Protein AF-A0A7J6HD77-F1 (afdb_monomer_lite)

Sequence (296 aa):
MASRNRTLLFRKYRDALKSVRAPTSLSASTSSGGGGPVIELANTSLLNPNRSYAPLSTEDPGNSSRGALTVGLPPAWVDVSEDISVNVQRARVKMVELTKAHAKALMPSFGDGKEDQRLIEALTQEITGLIRKSEKRLQRLSAAGPSEDSNVRKNVQRSLATDLQNLSVELRKKQSAYLKRLRLQKEGDGVDIEMNLNGSRSRVEDDDLDDMVVGSVNELAQIMKDLSVLVIDQGTIVDRIDYNIQNVATTVEEGLKQLQKAERTQKQGGMVMCASVLVIMCFVMLALLIIKEIIL

Secondary structure (DSSP, 8-state):
------HHHHHHHHHHHHHT---------------PPP-------SS-TT-----------S--------TTSPPHHHHHHHHHHHHHHHHHHHHHHHHHHHHHHTS--SS-SHHHHHHHHHHHHHHHHHHHHHHHHHHHHHH---GGGHHHHHHHHHHHHHHHHHHHHHHHHHHHHHHHHHHHHHHHHSSS----TTHHHHHHHHHHHHHHHHHHHHHHHHHHHHHHHHHHTS-STTHHHHHHHHHHHHHHHHHHHHHHHHHHHHHTSTHHHHHHHHHHHHHHHHHHHHHHHHH-

pLDDT: mean 72.55, std 19.73, range [31.91, 97.38]

Foldseek 3Di:
DDDDDCVVVVVVVVVVVVVVPDPPPDDDDDDDDDDPDDPPPPDPPDDDPPDPPPDPDPDDPDDDPDDPPPPPDDPPLVVLLVLLVVLLVVLVVLLVVLLVLLVVLLDDDPDPSVVSLVSNLVSLVSSLVSLVVSLVSLVVLQVDDDDPCNLVSLVSSLVSLVSSLVSLVSSLVSLVVSLVSVVVSVVVVPPPDPDDPCVVPVVVVNVVSVVSSVVSNVSSVVSNVSSCVSNVVDDDPPVSVVVVVVVVVVVVVVVVVVVVVVVVVVVVDDVVVVVVVVVVVVVVVVVVVVCVVVVD

Radius of gyration: 36.81 Å; chains: 1; bounding box: 93×52×115 Å

Organism: Cannabis sativa (NCBI:txid3483)

Structure (mmCIF, N/CA/C/O backbone):
data_AF-A0A7J6HD77-F1
#
_entry.id   AF-A0A7J6HD77-F1
#
loop_
_atom_site.group_PDB
_atom_site.id
_atom_site.type_symbol
_atom_site.label_atom_id
_atom_site.label_alt_id
_atom_site.label_comp_id
_atom_site.label_asym_id
_atom_site.label_entity_id
_atom_site.label_seq_id
_atom_site.pdbx_PDB_ins_code
_atom_site.Cartn_x
_atom_site.Cartn_y
_atom_site.Cartn_z
_atom_site.occupancy
_atom_site.B_iso_or_equiv
_atom_site.auth_seq_id
_atom_site.auth_comp_id
_atom_site.auth_asym_id
_atom_site.auth_atom_id
_atom_site.pdbx_PDB_model_num
ATOM 1 N N . MET A 1 1 ? -14.139 17.842 -21.404 1.00 47.41 1 MET A N 1
ATOM 2 C CA . MET A 1 1 ? -13.573 17.329 -22.674 1.00 47.41 1 MET A CA 1
ATOM 3 C C . MET A 1 1 ? -14.392 16.130 -23.121 1.00 47.41 1 MET A C 1
ATOM 5 O O . MET A 1 1 ? -14.546 15.205 -22.337 1.00 47.41 1 MET A O 1
ATOM 9 N N . ALA A 1 2 ? -14.945 16.152 -24.334 1.00 61.38 2 ALA A N 1
ATOM 10 C CA . ALA A 1 2 ? -15.622 14.992 -24.912 1.00 61.38 2 ALA A CA 1
ATOM 11 C C . ALA A 1 2 ? -14.574 14.053 -25.531 1.00 61.38 2 ALA A C 1
ATOM 13 O O . ALA A 1 2 ? -13.773 14.491 -26.355 1.00 61.38 2 ALA A O 1
ATOM 14 N N . SER A 1 3 ? -14.551 12.782 -25.130 1.00 80.75 3 SER A N 1
ATOM 15 C CA . SER A 1 3 ? -13.682 11.767 -25.733 1.00 80.75 3 SER A CA 1
ATOM 16 C C . SER A 1 3 ? -14.448 10.981 -26.803 1.00 80.75 3 SER A C 1
ATOM 18 O O . SER A 1 3 ? -15.648 10.740 -26.680 1.00 80.75 3 SER A O 1
ATOM 20 N N . ARG A 1 4 ? -13.765 10.587 -27.887 1.00 86.06 4 ARG A N 1
ATOM 21 C CA . ARG A 1 4 ? -14.344 9.766 -28.963 1.00 86.06 4 ARG A CA 1
ATOM 22 C C . ARG A 1 4 ? -13.559 8.469 -29.115 1.00 86.06 4 ARG A C 1
ATOM 24 O O . ARG A 1 4 ? -12.371 8.488 -29.426 1.00 86.06 4 ARG A O 1
ATOM 31 N N . ASN A 1 5 ? -14.236 7.338 -28.943 1.00 85.94 5 ASN A N 1
ATOM 32 C CA . ASN A 1 5 ? -13.641 6.014 -29.104 1.00 85.94 5 ASN A CA 1
ATOM 33 C C . ASN A 1 5 ? -13.446 5.684 -30.601 1.00 85.94 5 ASN A C 1
ATOM 35 O O . ASN A 1 5 ? -14.408 5.677 -31.371 1.00 85.94 5 ASN A O 1
ATOM 39 N N . ARG A 1 6 ? -12.200 5.422 -31.025 1.00 90.75 6 ARG A N 1
ATOM 40 C CA . ARG A 1 6 ? -11.835 5.074 -32.419 1.00 90.75 6 ARG A CA 1
ATOM 41 C C . ARG A 1 6 ? -11.469 3.600 -32.608 1.00 90.75 6 ARG A C 1
ATOM 43 O O . ARG A 1 6 ? -11.023 3.219 -33.690 1.00 90.75 6 ARG A O 1
ATOM 50 N N . THR A 1 7 ? -11.678 2.758 -31.598 1.00 92.25 7 THR A N 1
ATOM 51 C CA . THR A 1 7 ? -11.252 1.352 -31.612 1.00 92.25 7 THR A CA 1
ATOM 52 C C . THR A 1 7 ? -11.893 0.564 -32.752 1.00 92.25 7 THR A C 1
ATOM 54 O O . THR A 1 7 ? -11.221 -0.240 -33.391 1.00 92.25 7 THR A O 1
ATOM 57 N N . LEU A 1 8 ? -13.166 0.824 -33.065 1.00 85.56 8 LEU A N 1
ATOM 58 C CA . LEU A 1 8 ? -13.862 0.160 -34.175 1.00 85.56 8 LEU A CA 1
ATOM 59 C C . LEU A 1 8 ? -13.252 0.510 -35.535 1.00 85.56 8 LEU A C 1
ATOM 61 O O . LEU A 1 8 ? -13.054 -0.367 -36.372 1.00 85.56 8 LEU A O 1
ATOM 65 N N . LEU A 1 9 ? -12.903 1.782 -35.731 1.00 88.44 9 LEU A N 1
ATOM 66 C CA . LEU A 1 9 ? -12.268 2.247 -36.959 1.00 88.44 9 LEU A CA 1
ATOM 67 C C . LEU A 1 9 ? -10.870 1.629 -37.111 1.00 88.44 9 LEU A C 1
ATOM 69 O O . LEU A 1 9 ? -10.527 1.136 -38.180 1.00 88.44 9 LEU A O 1
ATOM 73 N N . PHE A 1 10 ? -10.095 1.587 -36.024 1.00 89.19 10 PHE A N 1
ATOM 74 C CA . PHE A 1 10 ? -8.789 0.931 -35.995 1.00 89.19 10 PHE A CA 1
ATOM 75 C C . PHE A 1 10 ? -8.882 -0.567 -36.318 1.00 89.19 10 PHE A C 1
ATOM 77 O O . PHE A 1 10 ? -8.139 -1.050 -37.169 1.00 89.19 10 PHE A O 1
ATOM 84 N N . ARG A 1 11 ? -9.819 -1.299 -35.694 1.00 89.88 11 ARG A N 1
ATOM 85 C CA . ARG A 1 11 ? -10.038 -2.727 -35.983 1.00 89.88 11 ARG A CA 1
ATOM 86 C C . ARG A 1 11 ? -10.412 -2.946 -37.444 1.00 89.88 11 ARG A C 1
ATOM 88 O O . ARG A 1 11 ? -9.818 -3.809 -38.073 1.00 89.88 11 ARG A O 1
ATOM 95 N N . LYS A 1 12 ? -11.300 -2.116 -38.003 1.00 88.69 12 LYS A N 1
ATOM 96 C CA . LYS A 1 12 ? -11.678 -2.181 -39.422 1.00 88.69 12 LYS A CA 1
ATOM 97 C C . LYS A 1 12 ? -10.460 -2.063 -40.342 1.00 88.69 12 LYS A C 1
ATOM 99 O O . LYS A 1 12 ? -10.310 -2.887 -41.234 1.00 88.69 12 LYS A O 1
ATOM 104 N N . TYR A 1 13 ? -9.577 -1.089 -40.113 1.00 85.88 13 TYR A N 1
ATOM 105 C CA . TYR A 1 13 ? -8.359 -0.937 -40.920 1.00 85.88 13 TYR A CA 1
ATOM 106 C C . TYR A 1 13 ? -7.360 -2.079 -40.706 1.00 85.88 13 TYR A C 1
ATOM 108 O O . TYR A 1 13 ? -6.818 -2.607 -41.673 1.00 85.88 13 TYR A O 1
ATOM 116 N N . ARG A 1 14 ? -7.148 -2.503 -39.456 1.00 87.75 14 ARG A N 1
ATOM 117 C CA . ARG A 1 14 ? -6.280 -3.640 -39.123 1.00 87.75 14 ARG A CA 1
ATOM 118 C C . ARG A 1 14 ? -6.752 -4.927 -39.800 1.00 87.75 14 ARG A C 1
ATOM 120 O O . ARG A 1 14 ? -5.940 -5.656 -40.355 1.00 87.75 14 ARG A O 1
ATOM 127 N N . ASP A 1 15 ? -8.047 -5.216 -39.737 1.00 83.44 15 ASP A N 1
ATOM 128 C CA . ASP A 1 15 ? -8.623 -6.456 -40.257 1.00 83.44 15 ASP A CA 1
ATOM 129 C C . ASP A 1 15 ? -8.738 -6.414 -41.791 1.00 83.44 15 ASP A C 1
ATOM 131 O O . ASP A 1 15 ? -8.478 -7.423 -42.441 1.00 83.44 15 ASP A O 1
ATOM 135 N N . ALA A 1 16 ? -8.973 -5.236 -42.383 1.00 80.31 16 ALA A N 1
ATOM 136 C CA . ALA A 1 16 ? -8.876 -5.034 -43.831 1.00 80.31 16 ALA A CA 1
ATOM 137 C C . ALA A 1 16 ? -7.455 -5.295 -44.368 1.00 80.31 16 ALA A C 1
ATOM 139 O O . ALA A 1 16 ? -7.291 -5.909 -45.420 1.00 80.31 16 ALA A O 1
ATOM 140 N N . LEU A 1 17 ? -6.413 -4.890 -43.632 1.00 64.25 17 LEU A N 1
ATOM 141 C CA . LEU A 1 17 ? -5.021 -5.198 -43.986 1.00 64.25 17 LEU A CA 1
ATOM 142 C C . LEU A 1 17 ? -4.691 -6.692 -43.839 1.00 64.25 17 LEU A C 1
ATOM 144 O O . LEU A 1 17 ? -3.835 -7.200 -44.559 1.00 64.25 17 LEU A O 1
ATOM 148 N N . LYS A 1 18 ? -5.387 -7.412 -42.949 1.00 63.84 18 LYS A N 1
ATOM 149 C CA . LYS A 1 18 ? -5.258 -8.872 -42.824 1.00 63.84 18 LYS A CA 1
ATOM 150 C C . LYS A 1 18 ? -5.920 -9.612 -43.986 1.00 63.84 18 LYS A C 1
ATOM 152 O O . LYS A 1 18 ? -5.338 -10.574 -44.470 1.00 63.84 18 LYS A O 1
ATOM 157 N N . SER A 1 19 ? -7.078 -9.158 -44.476 1.00 56.78 19 SER A N 1
ATOM 158 C CA . SER A 1 19 ? -7.768 -9.788 -45.617 1.00 56.78 19 SER A CA 1
ATOM 159 C C . SER A 1 19 ? -7.070 -9.585 -46.966 1.00 56.78 19 SER A C 1
ATOM 161 O O . SER A 1 19 ? -7.295 -10.362 -47.884 1.00 56.78 19 SER A O 1
ATOM 163 N N . VAL A 1 20 ? -6.211 -8.566 -47.098 1.00 52.69 20 VAL A N 1
ATOM 164 C CA . VAL A 1 20 ? -5.374 -8.360 -48.301 1.00 52.69 20 VAL A CA 1
ATOM 165 C C . VAL A 1 20 ? -4.217 -9.369 -48.363 1.00 52.69 20 VAL A C 1
ATOM 167 O O . VAL A 1 20 ? -3.667 -9.621 -49.432 1.00 52.69 20 VAL A O 1
ATOM 170 N N . ARG A 1 21 ? -3.874 -10.010 -47.239 1.00 46.00 21 ARG A N 1
ATOM 171 C CA . ARG A 1 21 ? -2.872 -11.074 -47.180 1.00 46.00 21 ARG A CA 1
ATOM 172 C C . ARG A 1 21 ? -3.538 -12.438 -47.381 1.00 46.00 21 ARG A C 1
ATOM 174 O O . ARG A 1 21 ? -3.651 -13.223 -46.446 1.00 46.00 21 ARG A O 1
ATOM 181 N N . ALA A 1 22 ? -3.998 -12.718 -48.600 1.00 40.41 22 ALA A N 1
ATOM 182 C CA . ALA A 1 22 ? -4.244 -14.102 -49.004 1.00 40.41 22 ALA A CA 1
ATOM 183 C C . ALA A 1 22 ? -2.913 -14.880 -48.922 1.00 40.41 22 ALA A C 1
ATOM 185 O O . ALA A 1 22 ? -1.868 -14.305 -49.244 1.00 40.41 22 ALA A O 1
ATOM 186 N N . PRO A 1 23 ? -2.905 -16.150 -48.478 1.00 39.59 23 PRO A N 1
ATOM 187 C CA . PRO A 1 23 ? -1.696 -16.956 -48.505 1.00 39.59 23 PRO A CA 1
ATOM 188 C C . PRO A 1 23 ? -1.299 -17.134 -49.969 1.00 39.59 23 PRO A C 1
ATOM 190 O O . PRO A 1 23 ? -2.053 -17.703 -50.757 1.00 39.59 23 PRO A O 1
ATOM 193 N N . THR A 1 24 ? -0.133 -16.622 -50.351 1.00 37.62 24 THR A N 1
ATOM 194 C CA . THR A 1 24 ? 0.492 -16.985 -51.617 1.00 37.62 24 THR A CA 1
ATOM 195 C C . THR A 1 24 ? 0.695 -18.494 -51.566 1.00 37.62 24 THR A C 1
ATOM 197 O O . THR A 1 24 ? 1.547 -18.988 -50.831 1.00 37.62 24 THR A O 1
ATOM 200 N N . SER A 1 25 ? -0.137 -19.239 -52.290 1.00 40.53 25 SER A N 1
ATOM 201 C CA . SER A 1 25 ? 0.077 -20.651 -52.573 1.00 40.53 25 SER A CA 1
ATOM 202 C C . SER A 1 25 ? 1.359 -20.763 -53.395 1.00 40.53 25 SER A C 1
ATOM 204 O O . SER A 1 25 ? 1.331 -20.665 -54.621 1.00 40.53 25 SER A O 1
ATOM 206 N N . LEU A 1 26 ? 2.494 -20.880 -52.712 1.00 38.53 26 LEU A N 1
ATOM 207 C CA . LEU A 1 26 ? 3.761 -21.237 -53.323 1.00 38.53 26 LEU A CA 1
ATOM 208 C C . LEU A 1 26 ? 3.819 -22.760 -53.391 1.00 38.53 26 LEU A C 1
ATOM 210 O O . LEU A 1 26 ? 3.713 -23.458 -52.384 1.00 38.53 26 LEU A O 1
ATOM 214 N N . SER A 1 27 ? 3.908 -23.240 -54.625 1.00 33.97 27 SER A N 1
ATOM 215 C CA . SER A 1 27 ? 4.046 -24.629 -55.027 1.00 33.97 27 SER A CA 1
ATOM 216 C C . SER A 1 27 ? 5.045 -25.383 -54.151 1.00 33.97 27 SER A C 1
ATOM 218 O O . SER A 1 27 ? 6.187 -24.959 -53.981 1.00 33.97 27 SER A O 1
ATOM 220 N N . ALA A 1 28 ? 4.611 -26.528 -53.629 1.00 33.44 28 ALA A N 1
ATOM 221 C CA . ALA A 1 28 ? 5.457 -27.461 -52.908 1.00 33.44 28 ALA A CA 1
ATOM 222 C C . ALA A 1 28 ? 6.542 -28.024 -53.841 1.00 33.44 28 ALA A C 1
ATOM 224 O O . ALA A 1 28 ? 6.270 -28.888 -54.672 1.00 33.44 28 ALA A O 1
ATOM 225 N N . SER A 1 29 ? 7.782 -27.560 -53.687 1.00 31.91 29 SER A N 1
ATOM 226 C CA . SER A 1 29 ? 8.956 -28.337 -54.072 1.00 31.91 29 SER A CA 1
ATOM 227 C C . SER A 1 29 ? 9.304 -29.258 -52.908 1.00 31.91 29 SER A C 1
ATOM 229 O O . SER A 1 29 ? 9.763 -28.822 -51.853 1.00 31.91 29 SER A O 1
ATOM 231 N N . THR A 1 30 ? 9.036 -30.543 -53.096 1.00 35.97 30 THR A N 1
ATOM 232 C CA . THR A 1 30 ? 9.432 -31.625 -52.201 1.00 35.97 30 THR A CA 1
ATOM 233 C C . THR A 1 30 ? 10.955 -31.702 -52.091 1.00 35.97 30 THR A C 1
ATOM 235 O O . THR A 1 30 ? 11.618 -32.180 -53.008 1.00 35.97 30 THR A O 1
ATOM 238 N N . SER A 1 31 ? 11.500 -31.307 -50.943 1.00 33.22 31 SER A N 1
ATOM 239 C CA . SER A 1 31 ? 12.774 -31.826 -50.448 1.00 33.22 31 SER A CA 1
ATOM 240 C C . SER A 1 31 ? 12.579 -32.297 -49.012 1.00 33.22 31 SER A C 1
ATOM 242 O O . SER A 1 31 ? 12.227 -31.528 -48.121 1.00 33.22 31 SER A O 1
ATOM 244 N N . SER A 1 32 ? 12.754 -33.599 -48.834 1.00 43.16 32 SER A N 1
ATOM 245 C CA . SER A 1 32 ? 12.648 -34.353 -47.593 1.00 43.16 32 SER A CA 1
ATOM 246 C C . SER A 1 32 ? 13.544 -33.795 -46.484 1.00 43.16 32 SER A C 1
ATOM 248 O O . SER A 1 32 ? 14.767 -33.854 -46.585 1.00 43.16 32 SER A O 1
ATOM 250 N N . GLY A 1 33 ? 12.928 -33.337 -45.399 1.00 35.56 33 GLY A N 1
ATOM 251 C CA . GLY A 1 33 ? 13.595 -33.017 -44.140 1.00 35.56 33 GLY A CA 1
ATOM 252 C C . GLY A 1 33 ? 12.550 -32.599 -43.114 1.00 35.56 33 GLY A C 1
ATOM 253 O O . GLY A 1 33 ? 11.886 -31.586 -43.295 1.00 35.56 33 GLY A O 1
ATOM 254 N N . GLY A 1 34 ? 12.337 -33.424 -42.088 1.00 42.72 34 GLY A N 1
ATOM 255 C CA . GLY A 1 34 ? 11.306 -33.210 -41.074 1.00 42.72 34 GLY A CA 1
ATOM 256 C C . GLY A 1 34 ? 11.542 -31.929 -40.276 1.00 42.72 34 GLY A C 1
ATOM 257 O O . GLY A 1 34 ? 12.404 -31.891 -39.407 1.00 42.72 34 GLY A O 1
ATOM 258 N N . GLY A 1 35 ? 10.747 -30.899 -40.554 1.00 35.09 35 GLY A N 1
ATOM 259 C CA . GLY A 1 35 ? 10.670 -29.669 -39.775 1.00 35.09 35 GLY A CA 1
ATOM 260 C C . GLY A 1 35 ? 9.220 -29.201 -39.744 1.00 35.09 35 GLY A C 1
ATOM 261 O O . GLY A 1 35 ? 8.586 -29.085 -40.791 1.00 35.09 35 GLY A O 1
ATOM 262 N N . GLY A 1 36 ? 8.671 -29.009 -38.543 1.00 41.53 36 GLY A N 1
ATOM 263 C CA . GLY A 1 36 ? 7.316 -28.486 -38.345 1.00 41.53 36 GLY A CA 1
ATOM 264 C C . GLY A 1 36 ? 7.137 -27.079 -38.940 1.00 41.53 36 GLY A C 1
ATOM 265 O O . GLY A 1 36 ? 8.117 -26.436 -39.315 1.00 41.53 36 GLY A O 1
ATOM 266 N N . PRO A 1 37 ? 5.894 -26.580 -39.046 1.00 38.84 37 PRO A N 1
ATOM 267 C CA . PRO A 1 37 ? 5.606 -25.342 -39.759 1.00 38.84 37 PRO A CA 1
ATOM 268 C C . PRO A 1 37 ? 6.287 -24.143 -39.083 1.00 38.84 37 PRO A C 1
ATOM 270 O O . PRO A 1 37 ? 5.979 -23.788 -37.946 1.00 38.84 37 PRO A O 1
ATOM 273 N N . VAL A 1 38 ? 7.210 -23.517 -39.812 1.00 40.41 38 VAL A N 1
ATOM 274 C CA . VAL A 1 38 ? 7.846 -22.241 -39.472 1.00 40.41 38 VAL A CA 1
ATOM 275 C C . VAL A 1 38 ? 6.779 -21.146 -39.519 1.00 40.41 38 VAL A C 1
ATOM 277 O O . VAL A 1 38 ? 6.141 -20.934 -40.550 1.00 40.41 38 VAL A O 1
ATOM 280 N N . ILE A 1 39 ? 6.565 -20.436 -38.409 1.00 39.25 39 ILE A N 1
ATOM 281 C CA . ILE A 1 39 ? 5.743 -19.219 -38.398 1.00 39.25 39 ILE A CA 1
ATOM 282 C C . ILE A 1 39 ? 6.591 -18.098 -39.013 1.00 39.25 39 ILE A C 1
ATOM 284 O O . ILE A 1 39 ? 7.263 -17.349 -38.308 1.00 39.25 39 ILE A O 1
ATOM 288 N N . GLU A 1 40 ? 6.586 -17.993 -40.342 1.00 38.34 40 GLU A N 1
ATOM 289 C CA . GLU A 1 40 ? 7.128 -16.829 -41.044 1.00 38.34 40 GLU A CA 1
ATOM 290 C C . GLU A 1 40 ? 6.238 -15.608 -40.770 1.00 38.34 40 GLU A C 1
ATOM 292 O O . GLU A 1 40 ? 5.155 -15.440 -41.342 1.00 38.34 40 GLU A O 1
ATOM 297 N N . LEU A 1 41 ? 6.704 -14.707 -39.903 1.00 37.16 41 LEU A N 1
ATOM 298 C CA . LEU A 1 41 ? 6.157 -13.358 -39.811 1.00 37.16 41 LEU A CA 1
ATOM 299 C C . LEU A 1 41 ? 6.645 -12.563 -41.026 1.00 37.16 41 LEU A C 1
ATOM 301 O O . LEU A 1 41 ? 7.647 -11.857 -40.981 1.00 37.16 41 LEU A O 1
ATOM 305 N N . ALA A 1 42 ? 5.948 -12.727 -42.144 1.00 35.75 42 ALA A N 1
ATOM 306 C CA . ALA A 1 42 ? 6.328 -12.122 -43.405 1.00 35.75 42 ALA A CA 1
ATOM 307 C C . ALA A 1 42 ? 6.267 -10.576 -43.346 1.00 35.75 42 ALA A C 1
ATOM 309 O O . ALA A 1 42 ? 5.197 -9.967 -43.390 1.00 35.75 42 ALA A O 1
ATOM 310 N N . ASN A 1 43 ? 7.460 -9.987 -43.239 1.00 39.19 43 ASN A N 1
ATOM 311 C CA . ASN A 1 43 ? 7.920 -8.630 -43.547 1.00 39.19 43 ASN A CA 1
ATOM 312 C C . ASN A 1 43 ? 6.850 -7.574 -43.891 1.00 39.19 43 ASN A C 1
ATOM 314 O O . ASN A 1 43 ? 6.254 -7.564 -44.970 1.00 39.19 43 ASN A O 1
ATOM 318 N N . THR A 1 44 ? 6.705 -6.588 -43.002 1.00 38.56 44 THR A N 1
ATOM 319 C CA . THR A 1 44 ? 6.059 -5.299 -43.278 1.00 38.56 44 THR A CA 1
ATOM 320 C C . THR A 1 44 ? 7.051 -4.351 -43.961 1.00 38.56 44 THR A C 1
ATOM 322 O O . THR A 1 44 ? 7.681 -3.519 -43.309 1.00 38.56 44 THR A O 1
ATOM 325 N N . SER A 1 45 ? 7.196 -4.463 -45.279 1.00 35.41 45 SER A N 1
ATOM 326 C CA . SER A 1 45 ? 7.955 -3.497 -46.082 1.00 35.41 45 SER A CA 1
ATOM 327 C C . SER A 1 45 ? 7.029 -2.384 -46.567 1.00 35.41 45 SER A C 1
ATOM 329 O O . SER A 1 45 ? 6.359 -2.548 -47.581 1.00 35.41 45 SER A O 1
ATOM 331 N N . LEU A 1 46 ? 6.981 -1.249 -45.860 1.00 44.59 46 LEU A N 1
ATOM 332 C CA . LEU A 1 46 ? 6.397 -0.016 -46.416 1.00 44.59 46 LEU A CA 1
ATOM 333 C C . LEU A 1 46 ? 7.257 1.241 -46.255 1.00 44.59 46 LEU A C 1
ATOM 335 O O . LEU A 1 46 ? 6.892 2.267 -46.816 1.00 44.59 46 LEU A O 1
ATOM 339 N N . LEU A 1 47 ? 8.414 1.192 -45.588 1.00 42.75 47 LEU A N 1
ATOM 340 C CA . LEU A 1 47 ? 9.343 2.325 -45.556 1.00 42.75 47 LEU A CA 1
ATOM 341 C C . LEU A 1 47 ? 10.799 1.828 -45.529 1.00 42.75 47 LEU A C 1
ATOM 343 O O . LEU A 1 47 ? 11.238 1.249 -44.541 1.00 42.75 47 LEU A O 1
ATOM 347 N N . ASN A 1 48 ? 11.531 2.144 -46.603 1.00 37.59 48 ASN A N 1
ATOM 348 C CA . ASN A 1 48 ? 12.983 2.022 -46.800 1.00 37.59 48 ASN A CA 1
ATOM 349 C C . ASN A 1 48 ? 13.524 0.654 -47.314 1.00 37.59 48 ASN A C 1
ATOM 351 O O . ASN A 1 48 ? 13.552 -0.317 -46.560 1.00 37.59 48 ASN A O 1
ATOM 355 N N . PRO A 1 49 ? 14.031 0.571 -48.565 1.00 39.28 49 PRO A N 1
ATOM 356 C CA . PRO A 1 49 ? 14.521 -0.672 -49.180 1.00 39.28 49 PRO A CA 1
ATOM 357 C C . PRO A 1 49 ? 15.941 -1.101 -48.753 1.00 39.28 49 PRO A C 1
ATOM 359 O O . PRO A 1 49 ? 16.443 -2.090 -49.269 1.00 39.28 49 PRO A O 1
ATOM 362 N N . ASN A 1 50 ? 16.600 -0.395 -47.824 1.00 33.34 50 ASN A N 1
ATOM 363 C CA . ASN A 1 50 ? 18.001 -0.651 -47.440 1.00 33.34 50 ASN A CA 1
ATOM 364 C C . ASN A 1 50 ? 18.217 -0.924 -45.941 1.00 33.34 50 ASN A C 1
ATOM 366 O O . ASN A 1 50 ? 19.299 -0.692 -45.404 1.00 33.34 50 ASN A O 1
ATOM 370 N N . ARG A 1 51 ? 17.195 -1.413 -45.230 1.00 39.03 51 ARG A N 1
ATOM 371 C CA . ARG A 1 51 ? 17.339 -1.819 -43.826 1.00 39.03 51 ARG A CA 1
ATOM 372 C C . ARG A 1 51 ? 17.337 -3.342 -43.732 1.00 39.03 51 ARG A C 1
ATOM 374 O O . ARG A 1 51 ? 16.279 -3.944 -43.577 1.00 39.03 51 ARG A O 1
ATOM 381 N N . SER A 1 52 ? 18.521 -3.953 -43.808 1.00 32.81 52 SER A N 1
ATOM 382 C CA . SER A 1 52 ? 18.717 -5.336 -43.359 1.00 32.81 52 SER A CA 1
ATOM 383 C C . SER A 1 52 ? 18.420 -5.399 -41.865 1.00 32.81 52 SER A C 1
ATOM 385 O O . SER A 1 52 ? 19.278 -5.110 -41.033 1.00 32.81 52 SER A O 1
ATOM 387 N N . TYR A 1 53 ? 17.181 -5.729 -41.513 1.00 42.09 53 TYR A N 1
ATOM 388 C CA . TYR A 1 53 ? 16.913 -6.323 -40.214 1.00 42.09 53 TYR A CA 1
ATOM 389 C C . TYR A 1 53 ? 17.593 -7.686 -40.226 1.00 42.09 53 TYR A C 1
ATOM 391 O O . TYR A 1 53 ? 17.273 -8.518 -41.071 1.00 42.09 53 TYR A O 1
ATOM 399 N N . ALA A 1 54 ? 18.555 -7.890 -39.328 1.00 39.12 54 ALA A N 1
ATOM 400 C CA . ALA A 1 54 ? 19.059 -9.223 -39.059 1.00 39.12 54 ALA A CA 1
ATOM 401 C C . ALA A 1 54 ? 17.868 -10.047 -38.542 1.00 39.12 54 ALA A C 1
ATOM 403 O O . ALA A 1 54 ? 17.317 -9.688 -37.494 1.00 39.12 54 ALA A O 1
ATOM 404 N N . PRO A 1 55 ? 17.411 -11.086 -39.264 1.00 42.00 55 PRO A N 1
ATOM 405 C CA . PRO A 1 55 ? 16.489 -12.036 -38.675 1.00 42.00 55 PRO A CA 1
ATOM 406 C C . PRO A 1 55 ? 17.212 -12.620 -37.463 1.00 42.00 55 PRO A C 1
ATOM 408 O O . PRO A 1 55 ? 18.361 -13.052 -37.566 1.00 42.00 55 PRO A O 1
ATOM 411 N N . LEU A 1 56 ? 16.581 -12.549 -36.294 1.00 42.16 56 LEU A N 1
ATOM 412 C CA . LEU A 1 56 ? 17.084 -13.245 -35.123 1.00 42.16 56 LEU A CA 1
ATOM 413 C C . LEU A 1 56 ? 16.977 -14.735 -35.453 1.00 42.16 56 LEU A C 1
ATOM 415 O O . LEU A 1 56 ? 15.881 -15.293 -35.412 1.00 42.16 56 LEU A O 1
ATOM 419 N N . SER A 1 57 ? 18.094 -15.326 -35.884 1.00 35.38 57 SER A N 1
ATOM 420 C CA . SER A 1 57 ? 18.205 -16.753 -36.157 1.00 35.38 57 SER A CA 1
ATOM 421 C C . SER A 1 57 ? 17.639 -17.521 -34.971 1.00 35.38 57 SER A C 1
ATOM 423 O O . SER A 1 57 ? 18.139 -17.413 -33.855 1.00 35.38 57 SER A O 1
ATOM 425 N N . THR A 1 58 ? 16.614 -18.328 -35.230 1.00 45.91 58 THR A N 1
ATOM 426 C CA . THR A 1 58 ? 16.184 -19.412 -34.340 1.00 45.91 58 THR A CA 1
ATOM 427 C C . THR A 1 58 ? 17.091 -20.638 -34.481 1.00 45.91 58 THR A C 1
ATOM 429 O O . THR A 1 58 ? 16.732 -21.727 -34.045 1.00 45.91 58 THR A O 1
ATOM 432 N N . GLU A 1 59 ? 18.246 -20.484 -35.132 1.00 38.38 59 GLU A N 1
ATOM 433 C CA . GLU A 1 59 ? 19.255 -21.524 -35.257 1.00 38.38 59 GLU A CA 1
ATOM 434 C C . GLU A 1 59 ? 20.115 -21.520 -33.997 1.00 38.38 59 GLU A C 1
ATOM 436 O O . GLU A 1 59 ? 20.933 -20.636 -33.749 1.00 38.38 59 GLU A O 1
ATOM 441 N N . ASP A 1 60 ? 19.813 -22.520 -33.185 1.00 36.34 60 ASP A N 1
ATOM 442 C CA . ASP A 1 60 ? 20.434 -22.923 -31.938 1.00 36.34 60 ASP A CA 1
ATOM 443 C C . ASP A 1 60 ? 21.967 -23.063 -32.088 1.00 36.34 60 ASP A C 1
ATOM 445 O O . ASP A 1 60 ? 22.431 -23.982 -32.775 1.00 36.34 60 ASP A O 1
ATOM 449 N N . PRO A 1 61 ? 22.805 -22.217 -31.452 1.00 38.59 61 PRO A N 1
ATOM 450 C CA . PRO A 1 61 ? 24.159 -22.627 -31.148 1.00 38.59 61 PRO A CA 1
ATOM 451 C C . PRO A 1 61 ? 24.051 -23.556 -29.942 1.00 38.59 61 PRO A C 1
ATOM 453 O O . PRO A 1 61 ? 23.865 -23.122 -28.803 1.00 38.59 61 PRO A O 1
ATOM 456 N N . GLY A 1 62 ? 24.128 -24.852 -30.223 1.00 40.91 62 GLY A N 1
ATOM 457 C CA . GLY A 1 62 ? 24.058 -25.894 -29.216 1.00 40.91 62 GLY A CA 1
ATOM 458 C C . GLY A 1 62 ? 24.907 -25.598 -27.974 1.00 40.91 62 GLY A C 1
ATOM 459 O O . GLY A 1 62 ? 26.059 -25.172 -28.043 1.00 40.91 62 GLY A O 1
ATOM 460 N N . ASN A 1 63 ? 24.306 -25.930 -26.833 1.00 44.41 63 ASN A N 1
ATOM 461 C CA . ASN A 1 63 ? 24.935 -26.169 -25.540 1.00 44.41 63 ASN A CA 1
ATOM 462 C C . ASN A 1 63 ? 25.545 -24.953 -24.810 1.00 44.41 63 ASN A C 1
ATOM 464 O O . ASN A 1 63 ? 26.742 -24.891 -24.531 1.00 44.41 63 ASN A O 1
ATOM 468 N N . SER A 1 64 ? 24.689 -24.038 -24.350 1.00 37.81 64 SER A N 1
ATOM 469 C CA . SER A 1 64 ? 24.907 -23.361 -23.063 1.00 37.81 64 SER A CA 1
ATOM 470 C C . SER A 1 64 ? 23.581 -23.012 -22.395 1.00 37.81 64 SER A C 1
ATOM 472 O O . SER A 1 64 ? 22.872 -22.070 -22.740 1.00 37.81 64 SER A O 1
ATOM 474 N N . SER A 1 65 ? 23.247 -23.822 -21.400 1.00 44.91 65 SER A N 1
ATOM 475 C CA . SER A 1 65 ? 22.112 -23.698 -20.497 1.00 44.91 65 SER A CA 1
ATOM 476 C C . SER A 1 65 ? 22.113 -22.363 -19.739 1.00 44.91 65 SER A C 1
ATOM 478 O O . SER A 1 65 ? 22.670 -22.312 -18.642 1.00 44.91 65 SER A O 1
ATOM 480 N N . ARG A 1 66 ? 21.513 -21.286 -20.287 1.00 45.66 66 ARG A N 1
ATOM 481 C CA . ARG A 1 66 ? 21.061 -20.110 -19.496 1.00 45.66 66 ARG A CA 1
ATOM 482 C C . ARG A 1 66 ? 20.233 -19.024 -20.213 1.00 45.66 66 ARG A C 1
ATOM 484 O O . ARG A 1 66 ? 20.264 -17.876 -19.783 1.00 45.66 66 ARG A O 1
ATOM 491 N N . GLY A 1 67 ? 19.468 -19.341 -21.258 1.00 39.94 67 GLY A N 1
ATOM 492 C CA . GLY A 1 67 ? 18.858 -18.286 -22.086 1.00 39.94 67 GLY A CA 1
ATOM 493 C C . GLY A 1 67 ? 17.487 -18.579 -22.682 1.00 39.94 67 GLY A C 1
ATOM 494 O O . GLY A 1 67 ? 17.229 -18.140 -23.796 1.00 39.94 67 GLY A O 1
ATOM 495 N N . ALA A 1 68 ? 16.599 -19.297 -21.988 1.00 38.28 68 ALA A N 1
ATOM 496 C CA . ALA A 1 68 ? 15.201 -19.364 -22.414 1.00 38.28 68 ALA A CA 1
ATOM 497 C C . ALA A 1 68 ? 14.541 -17.991 -22.185 1.00 38.28 68 ALA A C 1
ATOM 499 O O . ALA A 1 68 ? 14.114 -17.670 -21.078 1.00 38.28 68 ALA A O 1
ATOM 500 N N . LEU A 1 69 ? 14.511 -17.158 -23.225 1.00 43.44 69 LEU A N 1
ATOM 501 C CA . LEU A 1 69 ? 13.817 -15.876 -23.236 1.00 43.44 69 LEU A CA 1
ATOM 502 C C . LEU A 1 69 ? 12.304 -16.131 -23.100 1.00 43.44 69 LEU A C 1
ATOM 504 O O . LEU A 1 69 ? 11.626 -16.501 -24.056 1.00 43.44 69 LEU A O 1
ATOM 508 N N . THR A 1 70 ? 11.781 -15.962 -21.888 1.00 45.03 70 THR A N 1
ATOM 509 C CA . THR A 1 70 ? 10.367 -16.090 -21.520 1.00 45.03 70 THR A CA 1
ATOM 510 C C . THR A 1 70 ? 9.545 -14.934 -22.094 1.00 45.03 70 THR A C 1
ATOM 512 O O . THR A 1 70 ? 9.140 -14.022 -21.374 1.00 45.03 70 THR A O 1
ATOM 515 N N . VAL A 1 71 ? 9.283 -14.926 -23.397 1.00 48.84 71 VAL A N 1
ATOM 516 C CA . VAL A 1 71 ? 8.280 -14.018 -23.970 1.00 48.84 71 VAL A CA 1
ATOM 517 C C . VAL A 1 71 ? 6.896 -14.543 -23.569 1.00 48.84 71 VAL A C 1
ATOM 519 O O . VAL A 1 71 ? 6.318 -15.369 -24.266 1.00 48.84 71 VAL A O 1
ATOM 522 N N . GLY A 1 72 ? 6.377 -14.112 -22.411 1.00 58.81 72 GLY A N 1
ATOM 523 C CA . GLY A 1 72 ? 4.966 -14.325 -22.055 1.00 58.81 72 GLY A CA 1
ATOM 524 C C . GLY A 1 72 ? 4.615 -14.443 -20.571 1.00 58.81 72 GLY A C 1
ATOM 525 O O . GLY A 1 72 ? 3.441 -14.294 -20.242 1.00 58.81 72 GLY A O 1
ATOM 526 N N . LEU A 1 73 ? 5.575 -14.682 -19.674 1.00 69.00 73 LEU A N 1
ATOM 527 C CA . LEU A 1 73 ? 5.288 -14.745 -18.236 1.00 69.00 73 LEU A CA 1
ATOM 528 C C . LEU A 1 73 ? 5.587 -13.397 -17.573 1.00 69.00 73 LEU A C 1
ATOM 530 O O . LEU A 1 73 ? 6.643 -12.817 -17.846 1.00 69.00 73 LEU A O 1
ATOM 534 N N . PRO A 1 74 ? 4.679 -12.878 -16.726 1.00 72.81 74 PRO A N 1
ATOM 535 C CA . PRO A 1 74 ? 4.954 -11.668 -15.974 1.00 72.81 74 PRO A CA 1
ATOM 536 C C . PRO A 1 74 ? 6.175 -11.890 -15.064 1.00 72.81 74 PRO A C 1
ATOM 538 O O . PRO A 1 74 ? 6.401 -13.004 -14.585 1.00 72.81 74 PRO A O 1
ATOM 541 N N . PRO A 1 75 ? 6.988 -10.850 -14.820 1.00 80.31 75 PRO A N 1
ATOM 542 C CA . PRO A 1 75 ? 8.123 -10.956 -13.913 1.00 80.31 75 PRO A CA 1
ATOM 543 C C . PRO A 1 75 ? 7.705 -11.458 -12.523 1.00 80.31 75 PRO A C 1
ATOM 545 O O . PRO A 1 75 ? 6.690 -11.023 -11.996 1.00 80.31 75 PRO A O 1
ATOM 548 N N . ALA A 1 76 ? 8.539 -12.260 -11.856 1.00 79.75 76 ALA A N 1
ATOM 549 C CA . ALA A 1 76 ? 8.231 -12.831 -10.532 1.00 79.75 76 ALA A CA 1
ATOM 550 C C . ALA A 1 76 ? 7.923 -11.793 -9.423 1.00 79.75 76 ALA A C 1
ATOM 552 O O . ALA A 1 76 ? 7.352 -12.121 -8.384 1.00 79.75 76 ALA A O 1
ATOM 553 N N . TRP A 1 77 ? 8.311 -10.524 -9.609 1.00 84.69 77 TRP A N 1
ATOM 554 C CA . TRP A 1 77 ? 7.939 -9.449 -8.683 1.00 84.69 77 TRP A CA 1
ATOM 555 C C . TRP A 1 77 ? 6.453 -9.072 -8.789 1.00 84.69 77 TRP A C 1
ATOM 557 O O . TRP A 1 77 ? 5.893 -8.562 -7.816 1.00 84.69 77 TRP A O 1
ATOM 567 N N . VAL A 1 78 ? 5.814 -9.339 -9.934 1.00 87.56 78 VAL A N 1
ATOM 568 C CA . VAL A 1 78 ? 4.387 -9.094 -10.172 1.00 87.56 78 VAL A CA 1
ATOM 569 C C . VAL A 1 78 ? 3.546 -9.948 -9.229 1.00 87.56 78 VAL A C 1
ATOM 571 O O . VAL A 1 78 ? 2.715 -9.380 -8.526 1.00 87.56 78 VAL A O 1
ATOM 574 N N . ASP A 1 79 ? 3.848 -11.239 -9.073 1.00 88.50 79 ASP A N 1
ATOM 575 C CA . ASP A 1 79 ? 3.147 -12.127 -8.127 1.00 88.50 79 ASP A CA 1
ATOM 576 C C . ASP A 1 79 ? 3.212 -11.592 -6.685 1.00 88.50 79 ASP A C 1
ATOM 578 O O . ASP A 1 79 ? 2.235 -11.595 -5.934 1.00 88.50 79 ASP A O 1
ATOM 582 N N . VAL A 1 80 ? 4.371 -11.054 -6.285 1.00 89.25 80 VAL A N 1
ATOM 583 C CA . VAL A 1 80 ? 4.536 -10.425 -4.966 1.00 89.25 80 VAL A CA 1
ATOM 584 C C . VAL A 1 80 ? 3.662 -9.178 -4.834 1.00 89.25 80 VAL A C 1
ATOM 586 O O . VAL A 1 80 ? 3.088 -8.954 -3.767 1.00 89.25 80 VAL A O 1
ATOM 589 N N . SER A 1 81 ? 3.556 -8.374 -5.893 1.00 89.75 81 SER A N 1
ATOM 590 C CA . SER A 1 81 ? 2.712 -7.178 -5.909 1.00 89.75 81 SER A CA 1
ATOM 591 C C . SER A 1 81 ? 1.214 -7.507 -5.892 1.00 89.75 81 SER A C 1
ATOM 593 O O . SER A 1 81 ? 0.448 -6.835 -5.195 1.00 89.75 81 SER A O 1
ATOM 595 N N . GLU A 1 82 ? 0.796 -8.574 -6.577 1.00 92.38 82 GLU A N 1
ATOM 596 C CA . GLU A 1 82 ? -0.583 -9.066 -6.570 1.00 92.38 82 GLU A CA 1
ATOM 597 C C . GLU A 1 82 ? -0.967 -9.583 -5.186 1.00 92.38 82 GLU A C 1
ATOM 599 O O . GLU A 1 82 ? -1.988 -9.177 -4.634 1.00 92.38 82 GLU A O 1
ATOM 604 N N . ASP A 1 83 ? -0.101 -10.371 -4.553 1.00 93.31 83 ASP A N 1
ATOM 605 C CA . ASP A 1 83 ? -0.332 -10.857 -3.196 1.00 93.31 83 ASP A CA 1
ATOM 606 C C . ASP A 1 83 ? -0.455 -9.723 -2.166 1.00 93.31 83 ASP A C 1
ATOM 608 O O . ASP A 1 83 ? -1.279 -9.790 -1.247 1.00 93.31 83 ASP A O 1
ATOM 612 N N . ILE A 1 84 ? 0.372 -8.676 -2.283 1.00 94.12 84 ILE A N 1
ATOM 613 C CA . ILE A 1 84 ? 0.250 -7.480 -1.437 1.00 94.12 84 ILE A CA 1
ATOM 614 C C . ILE A 1 84 ? -1.100 -6.806 -1.696 1.00 94.12 84 ILE A C 1
ATOM 616 O O . ILE A 1 84 ? -1.803 -6.471 -0.745 1.00 94.12 84 ILE A O 1
ATOM 620 N N . SER A 1 85 ? -1.493 -6.666 -2.962 1.00 94.06 85 SER A N 1
ATOM 621 C CA . SER A 1 85 ? -2.773 -6.066 -3.352 1.00 94.06 85 SER A CA 1
ATOM 622 C C . SER A 1 85 ? -3.962 -6.847 -2.784 1.00 94.06 85 SER A C 1
ATOM 624 O O . SER A 1 85 ? -4.884 -6.247 -2.232 1.00 94.06 85 SER A O 1
ATOM 626 N N . VAL A 1 86 ? -3.920 -8.182 -2.819 1.00 96.12 86 VAL A N 1
ATOM 627 C CA . VAL A 1 86 ? -4.940 -9.050 -2.211 1.00 96.12 86 VAL A CA 1
ATOM 628 C C . VAL A 1 86 ? -5.016 -8.838 -0.697 1.00 96.12 86 VAL A C 1
ATOM 630 O O . VAL A 1 86 ? -6.112 -8.710 -0.148 1.00 96.12 86 VAL A O 1
ATOM 633 N N . ASN A 1 87 ? -3.875 -8.750 -0.005 1.00 96.12 87 ASN A N 1
ATOM 634 C CA . ASN A 1 87 ? -3.858 -8.476 1.435 1.00 96.12 87 ASN A CA 1
ATOM 635 C C . ASN A 1 87 ? -4.394 -7.075 1.766 1.00 96.12 87 ASN A C 1
ATOM 637 O O . ASN A 1 87 ? -5.145 -6.936 2.731 1.00 96.12 87 ASN A O 1
ATOM 641 N N . VAL A 1 88 ? -4.065 -6.058 0.961 1.00 94.81 88 VAL A N 1
ATOM 642 C CA . VAL A 1 88 ? -4.603 -4.691 1.084 1.00 94.81 88 VAL A CA 1
ATOM 643 C C . VAL A 1 88 ? -6.125 -4.705 0.951 1.00 94.81 88 VAL A C 1
ATOM 645 O O . VAL A 1 88 ? -6.815 -4.149 1.802 1.00 94.81 88 VAL A O 1
ATOM 648 N N . GLN A 1 89 ? -6.673 -5.382 -0.063 1.00 96.62 89 GLN A N 1
ATOM 649 C CA . GLN A 1 89 ? -8.126 -5.484 -0.235 1.00 96.62 89 GLN A CA 1
ATOM 650 C C . GLN A 1 89 ? -8.790 -6.233 0.923 1.00 96.62 89 GLN A C 1
ATOM 652 O O . GLN A 1 89 ? -9.798 -5.777 1.462 1.00 96.62 89 GLN A O 1
ATOM 657 N N . ARG A 1 90 ? -8.194 -7.338 1.381 1.00 97.38 90 ARG A N 1
ATOM 658 C CA . ARG A 1 90 ? -8.687 -8.078 2.549 1.00 97.38 90 ARG A CA 1
ATOM 659 C C . ARG A 1 90 ? -8.697 -7.212 3.811 1.00 97.38 90 ARG A C 1
ATOM 661 O O . ARG A 1 90 ? -9.670 -7.249 4.560 1.00 97.38 90 ARG A O 1
ATOM 668 N N . ALA A 1 91 ? -7.651 -6.416 4.028 1.00 96.25 91 ALA A N 1
ATOM 669 C CA . ALA A 1 91 ? -7.586 -5.476 5.141 1.00 96.25 91 ALA A CA 1
ATOM 670 C C . ALA A 1 91 ? -8.679 -4.400 5.035 1.00 96.25 91 ALA A C 1
ATOM 672 O O . ALA A 1 91 ? -9.309 -4.089 6.042 1.00 96.25 91 ALA A O 1
ATOM 673 N N . ARG A 1 92 ? -8.974 -3.883 3.830 1.00 95.81 92 ARG A N 1
ATOM 674 C CA . ARG A 1 92 ? -10.083 -2.933 3.605 1.00 95.81 92 ARG A CA 1
ATOM 675 C C . ARG A 1 92 ? -11.442 -3.531 3.968 1.00 95.81 92 ARG A C 1
ATOM 677 O O . ARG A 1 92 ? -12.219 -2.873 4.650 1.00 95.81 92 ARG A O 1
ATOM 684 N N . VAL A 1 93 ? -11.717 -4.770 3.557 1.00 96.75 93 VAL A N 1
ATOM 685 C CA . VAL A 1 93 ? -12.978 -5.459 3.896 1.00 96.75 93 VAL A CA 1
ATOM 686 C C . VAL A 1 93 ? -13.118 -5.611 5.412 1.00 96.75 93 VAL A C 1
ATOM 688 O O . VAL A 1 93 ? -14.126 -5.198 5.983 1.00 96.75 93 VAL A O 1
ATOM 691 N N . LYS A 1 94 ? -12.066 -6.084 6.087 1.00 96.00 94 LYS A N 1
ATOM 692 C CA . LYS A 1 94 ? -12.059 -6.231 7.552 1.00 96.00 94 LYS A CA 1
ATOM 693 C C . LYS A 1 94 ? -12.157 -4.908 8.289 1.00 96.00 94 LYS A C 1
ATOM 695 O O . LYS A 1 94 ? -12.795 -4.835 9.330 1.00 96.00 94 LYS A O 1
ATOM 700 N N . MET A 1 95 ? -11.610 -3.834 7.726 1.00 94.62 95 MET A N 1
ATOM 701 C CA . MET A 1 95 ? -11.774 -2.486 8.266 1.00 94.62 95 MET A CA 1
ATOM 702 C C . MET A 1 95 ? -13.245 -2.049 8.297 1.00 94.62 95 MET A C 1
ATOM 704 O O . MET A 1 95 ? -13.653 -1.309 9.192 1.00 94.62 95 MET A O 1
ATOM 708 N N . VAL A 1 96 ? -14.048 -2.472 7.315 1.00 95.69 96 VAL A N 1
ATOM 709 C CA . VAL A 1 96 ? -15.491 -2.194 7.287 1.00 95.69 96 VAL A CA 1
ATOM 710 C C . VAL A 1 96 ? -16.215 -3.028 8.344 1.00 95.69 96 VAL A C 1
ATOM 712 O O . VAL A 1 96 ? -17.053 -2.497 9.072 1.00 95.69 96 VAL A O 1
ATOM 715 N N . GLU A 1 97 ? -15.875 -4.307 8.481 1.00 95.50 97 GLU A N 1
ATOM 716 C CA . GLU A 1 97 ? -16.416 -5.172 9.540 1.00 95.50 97 GLU A CA 1
ATOM 717 C C . GLU A 1 97 ? -16.081 -4.633 10.935 1.00 95.50 97 GLU A C 1
ATOM 719 O O . GLU A 1 97 ? -16.974 -4.513 11.772 1.00 95.50 97 GLU A O 1
ATOM 724 N N . LEU A 1 98 ? -14.846 -4.169 11.139 1.00 94.56 98 LEU A N 1
ATOM 725 C CA . LEU A 1 98 ? -14.403 -3.517 12.369 1.00 94.56 98 LEU A CA 1
ATOM 726 C C . LEU A 1 98 ? -15.255 -2.284 12.690 1.00 94.56 98 LEU A C 1
ATOM 728 O O . LEU A 1 98 ? -15.703 -2.124 13.819 1.00 94.56 98 LEU A O 1
ATOM 732 N N . THR A 1 99 ? -15.555 -1.430 11.702 1.00 93.19 99 THR A N 1
ATOM 733 C CA . THR A 1 99 ? -16.434 -0.269 11.947 1.00 93.19 99 THR A CA 1
ATOM 734 C C . THR A 1 99 ? -17.856 -0.656 12.333 1.00 93.19 99 THR A C 1
ATOM 736 O O . THR A 1 99 ? -18.475 0.050 13.128 1.00 93.19 99 THR A O 1
ATOM 739 N N . LYS A 1 100 ? -18.374 -1.771 11.804 1.00 93.56 100 LYS A N 1
ATOM 740 C CA . LYS A 1 100 ? -19.688 -2.294 12.196 1.00 93.56 100 LYS A CA 1
ATOM 741 C C . LYS A 1 100 ? -19.648 -2.838 13.623 1.00 93.56 100 LYS A C 1
ATOM 743 O O . LYS A 1 100 ? -20.555 -2.536 14.391 1.00 93.56 100 LYS A O 1
ATOM 748 N N . ALA A 1 101 ? -18.590 -3.565 13.984 1.00 91.50 101 ALA A N 1
ATOM 749 C CA . ALA A 1 101 ? -18.377 -4.062 15.341 1.00 91.50 101 ALA A CA 1
ATOM 750 C C . ALA A 1 101 ? -18.240 -2.909 16.352 1.00 91.50 101 ALA A C 1
ATOM 752 O O . ALA A 1 101 ? -18.937 -2.914 17.358 1.00 91.50 101 ALA A O 1
ATOM 753 N N . HIS A 1 102 ? -17.461 -1.863 16.040 1.00 91.00 102 HIS A N 1
ATOM 754 C CA . HIS A 1 102 ? -17.365 -0.650 16.866 1.00 91.00 102 HIS A CA 1
ATOM 755 C C . HIS A 1 102 ? -18.733 0.008 17.089 1.00 91.00 102 HIS A C 1
ATOM 757 O O . HIS A 1 102 ? -19.057 0.403 18.204 1.00 91.00 102 HIS A O 1
ATOM 763 N N . ALA A 1 103 ? -19.539 0.150 16.031 1.00 91.06 103 ALA A N 1
ATOM 764 C CA . ALA A 1 103 ? -20.867 0.750 16.140 1.00 91.06 103 ALA A CA 1
ATOM 765 C C . ALA A 1 103 ? -21.822 -0.112 16.978 1.00 91.06 103 ALA A C 1
ATOM 767 O O . ALA A 1 103 ? -22.579 0.434 17.773 1.00 91.06 103 ALA A O 1
ATOM 768 N N . LYS A 1 104 ? -21.766 -1.440 16.817 1.00 90.19 104 LYS A N 1
ATOM 769 C CA . LYS A 1 104 ? -22.567 -2.395 17.590 1.00 90.19 104 LYS A CA 1
ATOM 770 C C . LYS A 1 104 ? -22.190 -2.378 19.075 1.00 90.19 104 LYS A C 1
ATOM 772 O O . LYS A 1 104 ? -23.085 -2.286 19.903 1.00 90.19 104 LYS A O 1
ATOM 777 N N . ALA A 1 105 ? -20.895 -2.385 19.392 1.00 86.12 105 ALA A N 1
ATOM 778 C CA . ALA A 1 105 ? -20.386 -2.365 20.765 1.00 86.12 105 ALA A CA 1
ATOM 779 C C . ALA A 1 105 ? -20.746 -1.077 21.530 1.00 86.12 105 ALA A C 1
ATOM 781 O O . ALA A 1 105 ? -20.866 -1.097 22.748 1.00 86.12 105 ALA A O 1
ATOM 782 N N . LEU A 1 106 ? -20.938 0.040 20.819 1.00 85.44 106 LEU A N 1
ATOM 783 C CA . LEU A 1 106 ? -21.352 1.322 21.405 1.00 85.44 106 LEU A CA 1
ATOM 784 C C . LEU A 1 106 ? -22.865 1.414 21.678 1.00 85.44 106 LEU A C 1
ATOM 786 O O . LEU A 1 106 ? -23.308 2.360 22.330 1.00 85.44 106 LEU A O 1
ATOM 790 N N . MET A 1 107 ? -23.682 0.492 21.163 1.00 82.69 107 MET A N 1
ATOM 791 C CA . MET A 1 107 ? -25.129 0.525 21.393 1.00 82.69 107 MET A CA 1
ATOM 792 C C . MET A 1 107 ? -25.464 0.024 22.806 1.00 82.69 107 MET A C 1
ATOM 794 O O . MET A 1 107 ? -24.885 -0.973 23.236 1.00 82.69 107 MET A O 1
ATOM 798 N N . PRO A 1 108 ? -26.434 0.640 23.514 1.00 73.44 108 PRO A N 1
ATOM 799 C CA . PRO A 1 108 ? -26.947 0.097 24.769 1.00 73.44 108 PRO A CA 1
ATOM 800 C C . PRO A 1 108 ? -27.489 -1.319 24.535 1.00 73.44 108 PRO A C 1
ATOM 802 O O . PRO A 1 108 ? -28.463 -1.509 23.807 1.00 73.44 108 PRO A O 1
ATOM 805 N N . SER A 1 109 ? -26.827 -2.318 25.110 1.00 70.12 109 SER A N 1
ATOM 806 C CA . SER A 1 109 ? -27.172 -3.731 24.970 1.00 70.12 109 SER A CA 1
ATOM 807 C C . SER A 1 109 ? -27.198 -4.377 26.348 1.00 70.12 109 SER A C 1
ATOM 809 O O . SER A 1 109 ? -26.387 -4.050 27.206 1.00 70.12 109 SER A O 1
ATOM 811 N N . PHE A 1 110 ? -28.126 -5.309 26.561 1.00 65.81 110 PHE A N 1
ATOM 812 C CA . PHE A 1 110 ? -28.284 -6.026 27.831 1.00 65.81 110 PHE A CA 1
ATOM 813 C C . PHE A 1 110 ? -27.271 -7.179 28.016 1.00 65.81 110 PHE A C 1
ATOM 815 O O . PHE A 1 110 ? -27.348 -7.906 29.004 1.00 65.81 110 PHE A O 1
ATOM 822 N N . GLY A 1 111 ? -26.354 -7.387 27.060 1.00 68.06 111 GLY A N 1
ATOM 823 C CA . GLY A 1 111 ? -25.274 -8.384 27.136 1.00 68.06 111 GLY A CA 1
ATOM 824 C C . GLY A 1 111 ? -23.977 -7.822 27.733 1.00 68.06 111 GLY A C 1
ATOM 825 O O . GLY A 1 111 ? -23.808 -6.611 27.809 1.00 68.06 111 GLY A O 1
ATOM 826 N N . ASP A 1 112 ? -23.029 -8.687 28.113 1.00 68.56 112 ASP A N 1
ATOM 827 C CA . ASP A 1 112 ? -21.787 -8.272 28.801 1.00 68.56 112 ASP A CA 1
ATOM 828 C C . ASP A 1 112 ? -20.740 -7.566 27.908 1.00 68.56 112 ASP A C 1
ATOM 830 O O . ASP A 1 112 ? -19.656 -7.238 28.380 1.00 68.56 112 ASP A O 1
ATOM 834 N N . GLY A 1 113 ? -21.039 -7.349 26.621 1.00 76.31 113 GLY A N 1
ATOM 835 C CA . GLY A 1 113 ? -20.158 -6.678 25.656 1.00 76.31 113 GLY A CA 1
ATOM 836 C C . GLY A 1 113 ? -18.874 -7.438 25.287 1.00 76.31 113 GLY A C 1
ATOM 837 O O . GLY A 1 113 ? -18.190 -7.046 24.340 1.00 76.31 113 GLY A O 1
ATOM 838 N N . LYS A 1 114 ? -18.542 -8.553 25.953 1.00 80.19 114 LYS A N 1
ATOM 839 C CA . LYS A 1 114 ? -17.255 -9.251 25.778 1.00 80.19 114 LYS A CA 1
ATOM 840 C C . LYS A 1 114 ? -17.133 -9.952 24.437 1.00 80.19 114 LYS A C 1
ATOM 842 O O . LYS A 1 114 ? -16.023 -10.103 23.932 1.00 80.19 114 LYS A O 1
ATOM 847 N N . GLU A 1 115 ? -18.243 -10.388 23.848 1.00 85.62 115 GLU A N 1
ATOM 848 C CA . GLU A 1 115 ? -18.236 -10.989 22.510 1.00 85.62 115 GLU A CA 1
ATOM 849 C C . GLU A 1 115 ? -17.829 -9.966 21.445 1.00 85.62 115 GLU A C 1
ATOM 851 O O . GLU A 1 115 ? -16.913 -10.218 20.659 1.00 85.62 115 GLU A O 1
ATOM 856 N N . ASP A 1 116 ? -18.455 -8.787 21.470 1.00 86.31 116 ASP A N 1
ATOM 857 C CA . ASP A 1 116 ? -18.114 -7.701 20.555 1.00 86.31 116 ASP A CA 1
ATOM 858 C C . ASP A 1 116 ? -16.682 -7.218 20.810 1.00 86.31 116 ASP A C 1
ATOM 860 O O . ASP A 1 116 ? -15.948 -6.948 19.860 1.00 86.31 116 ASP A O 1
ATOM 864 N N . GLN A 1 117 ? -16.237 -7.221 22.069 1.00 85.00 117 GLN A N 1
ATOM 865 C CA . GLN A 1 117 ? -14.869 -6.857 22.399 1.00 85.00 117 GLN A CA 1
ATOM 866 C C . GLN A 1 117 ? -13.823 -7.835 21.847 1.00 85.00 117 GLN A C 1
ATOM 868 O O . GLN A 1 117 ? -12.859 -7.418 21.200 1.00 85.00 117 GLN A O 1
ATOM 873 N N . ARG A 1 118 ? -14.032 -9.144 22.019 1.00 87.94 118 ARG A N 1
ATOM 874 C CA . ARG A 1 118 ? -13.165 -10.177 21.425 1.00 87.94 118 ARG A CA 1
ATOM 875 C C . ARG A 1 118 ? -13.150 -10.095 19.901 1.00 87.94 118 ARG A C 1
ATOM 877 O O . ARG A 1 118 ? -12.111 -10.317 19.284 1.00 87.94 118 ARG A O 1
ATOM 884 N N . LEU A 1 119 ? -14.286 -9.766 19.285 1.00 90.81 119 LEU A N 1
ATOM 885 C CA . LEU A 1 119 ? -14.377 -9.584 17.839 1.00 90.81 119 LEU A CA 1
ATOM 886 C C . LEU A 1 119 ? -13.560 -8.371 17.368 1.00 90.81 119 LEU A C 1
ATOM 888 O O . LEU A 1 119 ? -12.836 -8.469 16.377 1.00 90.81 119 LEU A O 1
ATOM 892 N N . ILE A 1 120 ? -13.650 -7.243 18.078 1.00 90.88 120 ILE A N 1
ATOM 893 C CA . ILE A 1 120 ? -12.874 -6.027 17.790 1.00 90.88 120 ILE A CA 1
ATOM 894 C C . ILE A 1 120 ? -11.375 -6.303 17.916 1.00 90.88 120 ILE A C 1
ATOM 896 O O . ILE A 1 120 ? -10.605 -5.911 17.034 1.00 90.88 120 ILE A O 1
ATOM 900 N N . GLU A 1 121 ? -10.962 -7.016 18.963 1.00 89.62 121 GLU A N 1
ATOM 901 C CA . GLU A 1 121 ? -9.576 -7.441 19.157 1.00 89.62 121 GLU A CA 1
ATOM 902 C C . GLU A 1 121 ? -9.095 -8.334 18.006 1.00 89.62 121 GLU A C 1
ATOM 904 O O . GLU A 1 121 ? -8.089 -8.028 17.361 1.00 89.62 121 GLU A O 1
ATOM 909 N N . ALA A 1 122 ? -9.847 -9.389 17.681 1.00 92.31 122 ALA A N 1
ATOM 910 C CA . ALA A 1 122 ? -9.495 -10.325 16.618 1.00 92.31 122 ALA A CA 1
ATOM 911 C C . ALA A 1 122 ? -9.366 -9.631 15.251 1.00 92.31 122 ALA A C 1
ATOM 913 O O . ALA A 1 122 ? -8.379 -9.835 14.539 1.00 92.31 122 ALA A O 1
ATOM 914 N N . LEU A 1 123 ? -10.320 -8.762 14.897 1.00 94.19 123 LEU A N 1
ATOM 915 C CA . LEU A 1 123 ? -10.278 -7.990 13.653 1.00 94.19 123 LEU A CA 1
ATOM 916 C C . LEU A 1 123 ? -9.088 -7.024 13.626 1.00 94.19 123 LEU A C 1
ATOM 918 O O . LEU A 1 123 ? -8.427 -6.890 12.595 1.00 94.19 123 LEU A O 1
ATOM 922 N N . THR A 1 124 ? -8.780 -6.373 14.748 1.00 91.88 124 THR A N 1
ATOM 923 C CA . THR A 1 124 ? -7.651 -5.435 14.849 1.00 91.88 124 THR A CA 1
ATOM 924 C C . THR A 1 124 ? -6.316 -6.150 14.678 1.00 91.88 124 THR A C 1
ATOM 926 O O . THR A 1 124 ? -5.472 -5.692 13.900 1.00 91.88 124 THR A O 1
ATOM 929 N N . GLN A 1 125 ? -6.143 -7.299 15.331 1.00 92.00 125 GLN A N 1
ATOM 930 C CA . GLN A 1 125 ? -4.956 -8.141 15.184 1.00 92.00 125 GLN A CA 1
ATOM 931 C C . GLN A 1 125 ? -4.812 -8.659 13.751 1.00 92.00 125 GLN A C 1
ATOM 933 O O . GLN A 1 125 ? -3.729 -8.603 13.167 1.00 92.00 125 GLN A O 1
ATOM 938 N N . GLU A 1 126 ? -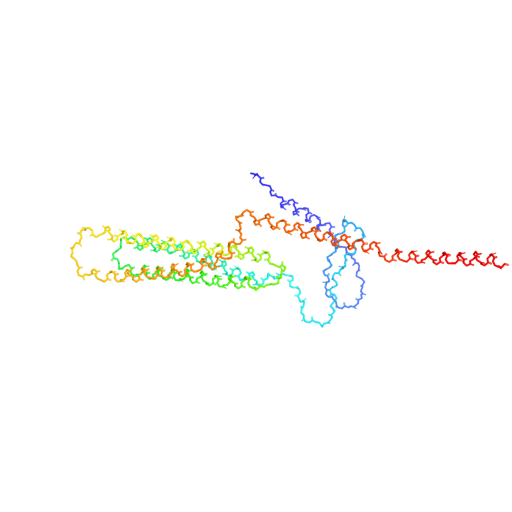5.908 -9.095 13.128 1.00 94.69 126 GLU A N 1
ATOM 939 C CA . GLU A 1 126 ? -5.860 -9.612 11.765 1.00 94.69 126 GLU A CA 1
ATOM 940 C C . GLU A 1 126 ? -5.521 -8.526 10.731 1.00 94.69 126 GLU A C 1
ATOM 942 O O . GLU A 1 126 ? -4.682 -8.745 9.851 1.00 94.69 126 GLU A O 1
ATOM 947 N N . ILE A 1 127 ? -6.118 -7.334 10.844 1.00 94.56 127 ILE A N 1
ATOM 948 C CA . ILE A 1 127 ? -5.789 -6.192 9.978 1.00 94.56 127 ILE A CA 1
ATOM 949 C C . ILE A 1 127 ? -4.316 -5.807 10.156 1.00 94.56 127 ILE A C 1
ATOM 951 O O . ILE A 1 127 ? -3.599 -5.640 9.166 1.00 94.56 127 ILE A O 1
ATOM 955 N N . THR A 1 128 ? -3.844 -5.709 11.399 1.00 92.94 128 THR A N 1
ATOM 956 C CA . THR A 1 128 ? -2.451 -5.355 11.711 1.00 92.94 128 THR A CA 1
ATOM 957 C C . THR A 1 128 ? -1.476 -6.393 11.153 1.00 92.94 128 THR A C 1
ATOM 959 O O . THR A 1 128 ? -0.494 -6.035 10.494 1.00 92.94 128 THR A O 1
ATOM 962 N N . GLY A 1 129 ? -1.798 -7.682 11.293 1.00 94.12 129 GLY A N 1
ATOM 963 C CA . GLY A 1 129 ? -1.039 -8.786 10.713 1.00 94.12 129 GLY A CA 1
ATOM 964 C C . GLY A 1 129 ? -0.978 -8.739 9.183 1.00 94.12 129 GLY A C 1
ATOM 965 O O . GLY A 1 129 ? 0.091 -8.948 8.602 1.00 94.12 129 GLY A O 1
ATOM 966 N N . LEU A 1 130 ? -2.086 -8.408 8.507 1.00 95.44 130 LEU A N 1
ATOM 967 C CA . LEU A 1 130 ? -2.114 -8.229 7.049 1.00 95.44 130 LEU A CA 1
ATOM 968 C C . LEU A 1 130 ? -1.240 -7.056 6.600 1.00 95.44 130 LEU A C 1
ATOM 970 O O . LEU A 1 130 ? -0.495 -7.200 5.624 1.00 95.44 130 LEU A O 1
ATOM 974 N N . ILE A 1 131 ? -1.298 -5.924 7.307 1.00 94.25 131 ILE A N 1
ATOM 975 C CA . ILE A 1 131 ? -0.480 -4.744 7.007 1.00 94.25 131 ILE A CA 1
ATOM 976 C C . ILE A 1 131 ? 1.006 -5.079 7.192 1.00 94.25 131 ILE A C 1
ATOM 978 O O . ILE A 1 131 ? 1.782 -4.864 6.262 1.00 94.25 131 ILE A O 1
ATOM 982 N N . ARG A 1 132 ? 1.406 -5.691 8.317 1.00 92.69 132 ARG A N 1
ATOM 983 C CA . ARG A 1 132 ? 2.805 -6.100 8.561 1.00 92.69 132 ARG A CA 1
ATOM 984 C C . ARG A 1 132 ? 3.320 -7.113 7.553 1.00 92.69 132 ARG A C 1
ATOM 986 O O . ARG A 1 132 ? 4.428 -6.982 7.038 1.00 92.69 132 ARG A O 1
ATOM 993 N N . LYS A 1 133 ? 2.532 -8.148 7.259 1.00 93.88 133 LYS A N 1
ATOM 994 C CA . LYS A 1 133 ? 2.919 -9.167 6.276 1.00 93.88 133 LYS A CA 1
ATOM 995 C C . LYS A 1 133 ? 3.149 -8.534 4.906 1.00 93.88 133 LYS A C 1
ATOM 997 O O . LYS A 1 133 ? 4.105 -8.889 4.219 1.00 93.88 133 LYS A O 1
ATOM 1002 N N . SER A 1 134 ? 2.278 -7.606 4.521 1.00 94.75 134 SER A N 1
ATOM 1003 C CA . SER A 1 134 ? 2.370 -6.876 3.257 1.00 94.75 134 SER A CA 1
ATOM 1004 C C . SER A 1 134 ? 3.576 -5.947 3.221 1.00 94.75 134 SER A C 1
ATOM 1006 O O . SER A 1 134 ? 4.302 -5.936 2.232 1.00 94.75 134 SER A O 1
ATOM 1008 N N . GLU A 1 135 ? 3.839 -5.238 4.314 1.00 92.25 135 GLU A N 1
ATOM 1009 C CA . GLU A 1 135 ? 4.989 -4.352 4.475 1.00 92.25 135 GLU A CA 1
ATOM 1010 C C . GLU A 1 135 ? 6.317 -5.118 4.350 1.00 92.25 135 GLU A C 1
ATOM 1012 O O . GLU A 1 135 ? 7.141 -4.786 3.497 1.00 92.25 135 GLU A O 1
ATOM 1017 N N . LYS A 1 136 ? 6.470 -6.247 5.050 1.00 91.62 136 LYS A N 1
ATOM 1018 C CA . LYS A 1 136 ? 7.671 -7.093 4.952 1.00 91.62 136 LYS A CA 1
ATOM 1019 C C . LYS A 1 136 ? 7.902 -7.634 3.538 1.00 91.62 136 LYS A C 1
ATOM 1021 O O . LYS A 1 136 ? 9.042 -7.796 3.098 1.00 91.62 136 LYS A O 1
ATOM 1026 N N . ARG A 1 137 ? 6.827 -7.945 2.806 1.00 90.44 137 ARG A N 1
ATOM 1027 C CA . ARG A 1 137 ? 6.912 -8.364 1.395 1.00 90.44 137 ARG A CA 1
ATOM 1028 C C . ARG A 1 137 ? 7.283 -7.200 0.480 1.00 90.44 137 ARG A C 1
ATOM 1030 O O . ARG A 1 137 ? 8.077 -7.394 -0.437 1.00 90.44 137 ARG A O 1
ATOM 1037 N N . LEU A 1 138 ? 6.758 -6.010 0.752 1.00 90.00 138 LEU A N 1
ATOM 1038 C CA . LEU A 1 138 ? 7.065 -4.794 0.011 1.00 90.00 138 LEU A CA 1
ATOM 1039 C C . LEU A 1 138 ? 8.539 -4.391 0.164 1.00 90.00 138 LEU A C 1
ATOM 1041 O O . LEU A 1 138 ? 9.183 -4.052 -0.827 1.00 90.00 138 LEU A O 1
ATOM 1045 N N . GLN A 1 139 ? 9.102 -4.520 1.369 1.00 85.56 139 GLN A N 1
ATOM 1046 C CA . GLN A 1 139 ? 10.534 -4.313 1.606 1.00 85.56 139 GLN A CA 1
ATOM 1047 C C . GLN A 1 139 ? 11.401 -5.272 0.772 1.00 85.56 139 GLN A C 1
ATOM 1049 O O . GLN A 1 139 ? 12.397 -4.862 0.181 1.00 85.56 139 GLN A O 1
ATOM 1054 N N . ARG A 1 140 ? 11.002 -6.547 0.651 1.00 81.69 140 ARG A N 1
ATOM 1055 C CA . ARG A 1 140 ? 11.712 -7.529 -0.193 1.00 81.69 140 ARG A CA 1
ATOM 1056 C C . ARG A 1 140 ? 11.629 -7.195 -1.682 1.00 81.69 140 ARG A C 1
ATOM 1058 O O . ARG A 1 140 ? 12.601 -7.408 -2.401 1.00 81.69 140 ARG A O 1
ATOM 1065 N N . LEU A 1 141 ? 10.501 -6.647 -2.136 1.00 78.06 141 LEU A N 1
ATOM 1066 C CA . LEU A 1 141 ? 10.321 -6.192 -3.518 1.00 78.06 141 LEU A CA 1
ATOM 1067 C C . LEU A 1 141 ? 11.249 -5.013 -3.861 1.00 78.06 141 LEU A C 1
ATOM 1069 O O . LEU A 1 141 ? 11.691 -4.906 -5.002 1.00 78.06 141 LEU A O 1
ATOM 1073 N N . SER A 1 142 ? 11.607 -4.191 -2.868 1.00 69.50 142 SER A N 1
ATOM 1074 C CA . SER A 1 142 ? 12.591 -3.110 -3.011 1.00 69.50 142 SER A CA 1
ATOM 1075 C C . SER A 1 142 ? 14.024 -3.603 -3.240 1.00 69.50 142 SER A C 1
ATOM 1077 O O . SER A 1 142 ? 14.818 -2.890 -3.847 1.00 69.50 142 SER A O 1
ATOM 1079 N N . ALA A 1 143 ? 14.376 -4.780 -2.713 1.00 67.44 143 ALA A N 1
ATOM 1080 C CA . ALA A 1 143 ? 15.757 -5.266 -2.650 1.00 67.44 143 ALA A CA 1
ATOM 1081 C C . ALA A 1 143 ? 16.148 -6.211 -3.802 1.00 67.44 143 ALA A C 1
ATOM 1083 O O . ALA A 1 143 ? 17.326 -6.513 -3.972 1.00 67.44 143 ALA A O 1
ATOM 1084 N N . ALA A 1 144 ? 15.183 -6.700 -4.586 1.00 61.69 144 ALA A N 1
ATOM 1085 C CA . ALA A 1 144 ? 15.412 -7.732 -5.595 1.00 61.69 144 ALA A CA 1
ATOM 1086 C C . ALA A 1 144 ? 15.059 -7.231 -7.002 1.00 61.69 144 ALA A C 1
ATOM 1088 O O . ALA A 1 144 ? 13.920 -6.825 -7.219 1.00 61.69 144 ALA A O 1
ATOM 1089 N N . GLY A 1 145 ? 15.980 -7.326 -7.975 1.00 61.22 145 GLY A N 1
ATOM 1090 C CA . GLY A 1 145 ? 15.659 -7.213 -9.408 1.00 61.22 145 GLY A CA 1
ATOM 1091 C C . GLY A 1 145 ? 16.778 -6.678 -10.325 1.00 61.22 145 GLY A C 1
ATOM 1092 O O . GLY A 1 145 ? 17.521 -5.795 -9.904 1.00 61.22 145 GLY A O 1
ATOM 1093 N N . PRO A 1 146 ? 16.880 -7.154 -11.586 1.00 60.03 146 PRO A N 1
ATOM 1094 C CA . PRO A 1 146 ? 17.699 -6.533 -12.635 1.00 60.03 146 PRO A CA 1
ATOM 1095 C C . PRO A 1 146 ? 17.251 -5.096 -12.969 1.00 60.03 146 PRO A C 1
ATOM 1097 O O . PRO A 1 146 ? 16.074 -4.757 -12.838 1.00 60.03 146 PRO A O 1
ATOM 1100 N N . SER A 1 147 ? 18.199 -4.274 -13.434 1.00 56.31 147 SER A N 1
ATOM 1101 C CA . SER A 1 147 ? 18.077 -2.824 -13.690 1.00 56.31 147 SER A CA 1
ATOM 1102 C C . SER A 1 147 ? 16.935 -2.407 -14.638 1.00 56.31 147 SER A C 1
ATOM 1104 O O . SER A 1 147 ? 16.323 -1.359 -14.435 1.00 56.31 147 SER A O 1
ATOM 1106 N N . GLU A 1 148 ? 16.605 -3.220 -15.647 1.00 54.09 148 GLU A N 1
ATOM 1107 C CA . GLU A 1 148 ? 15.726 -2.805 -16.756 1.00 54.09 148 GLU A CA 1
ATOM 1108 C C . GLU A 1 148 ? 14.260 -2.560 -16.337 1.00 54.09 148 GLU A C 1
ATOM 1110 O O . GLU A 1 148 ? 13.617 -1.641 -16.837 1.00 54.09 148 GLU A O 1
ATOM 1115 N N . ASP A 1 149 ? 13.762 -3.283 -15.328 1.00 62.38 149 ASP A N 1
ATOM 1116 C CA . ASP A 1 149 ? 12.390 -3.161 -14.794 1.00 62.38 149 ASP A CA 1
ATOM 1117 C C . ASP A 1 149 ? 12.271 -2.174 -13.611 1.00 62.38 149 ASP A C 1
ATOM 1119 O O . ASP A 1 149 ? 11.232 -2.084 -12.943 1.00 62.38 149 ASP A O 1
ATOM 1123 N N . SER A 1 150 ? 13.350 -1.454 -13.292 1.00 70.75 150 SER A N 1
ATOM 1124 C CA . SER A 1 150 ? 13.488 -0.691 -12.043 1.00 70.75 150 SER A CA 1
ATOM 1125 C C . SER A 1 150 ? 12.411 0.387 -11.874 1.00 70.75 150 SER A C 1
ATOM 1127 O O . SER A 1 150 ? 11.872 0.556 -10.779 1.00 70.75 150 SER A O 1
ATOM 1129 N N . ASN A 1 151 ? 12.020 1.071 -12.953 1.00 74.94 151 ASN A N 1
ATOM 1130 C CA . ASN A 1 151 ? 11.061 2.179 -12.877 1.00 74.94 151 ASN A CA 1
ATOM 1131 C C . ASN A 1 151 ? 9.627 1.707 -12.594 1.00 74.94 151 ASN A C 1
ATOM 1133 O O . ASN A 1 151 ? 8.961 2.261 -11.717 1.00 74.94 151 ASN A O 1
ATOM 1137 N N . VAL A 1 152 ? 9.158 0.660 -13.282 1.00 78.00 152 VAL A N 1
ATOM 1138 C CA . VAL A 1 152 ? 7.811 0.102 -13.062 1.00 78.00 152 VAL A CA 1
ATOM 1139 C C . VAL A 1 152 ? 7.710 -0.481 -11.655 1.00 78.00 152 VAL A C 1
ATOM 1141 O O . VAL A 1 152 ? 6.766 -0.172 -10.928 1.00 78.00 152 VAL A O 1
ATOM 1144 N N . ARG A 1 153 ? 8.727 -1.235 -11.226 1.00 80.19 153 ARG A N 1
ATOM 1145 C CA . ARG A 1 153 ? 8.794 -1.817 -9.881 1.00 80.19 153 ARG A CA 1
ATOM 1146 C C . ARG A 1 153 ? 8.770 -0.750 -8.790 1.00 80.19 153 ARG A C 1
ATOM 1148 O O . ARG A 1 153 ? 7.979 -0.864 -7.860 1.00 80.19 153 ARG A O 1
ATOM 1155 N N . LYS A 1 154 ? 9.565 0.319 -8.929 1.00 79.19 154 LYS A N 1
ATOM 1156 C CA . LYS A 1 154 ? 9.550 1.467 -8.006 1.00 79.19 154 LYS A CA 1
ATOM 1157 C C . LYS A 1 154 ? 8.188 2.161 -7.988 1.00 79.19 154 LYS A C 1
ATOM 1159 O O . LYS A 1 154 ? 7.701 2.521 -6.923 1.00 79.19 154 LYS A O 1
ATOM 1164 N N . ASN A 1 155 ? 7.533 2.330 -9.135 1.00 79.19 155 ASN A N 1
ATOM 1165 C CA . ASN A 1 155 ? 6.199 2.933 -9.188 1.00 79.19 155 ASN A CA 1
ATOM 1166 C C . ASN A 1 155 ? 5.158 2.088 -8.444 1.00 79.19 155 ASN A C 1
ATOM 1168 O O . ASN A 1 155 ? 4.424 2.627 -7.611 1.00 79.19 155 ASN A O 1
ATOM 1172 N N . VAL A 1 156 ? 5.146 0.776 -8.689 1.00 85.19 156 VAL A N 1
ATOM 1173 C CA . VAL A 1 156 ? 4.271 -0.173 -7.988 1.00 85.19 156 VAL A CA 1
ATOM 1174 C C . VAL A 1 156 ? 4.579 -0.185 -6.494 1.00 85.19 156 VAL A C 1
ATOM 1176 O O . VAL A 1 156 ? 3.668 -0.029 -5.685 1.00 85.19 156 VAL A O 1
ATOM 1179 N N . GLN A 1 157 ? 5.854 -0.275 -6.115 1.00 85.94 157 GLN A N 1
ATOM 1180 C CA . GLN A 1 157 ? 6.288 -0.253 -4.721 1.00 85.94 157 GLN A CA 1
ATOM 1181 C C . GLN A 1 157 ? 5.763 0.979 -3.986 1.00 85.94 157 GLN A C 1
ATOM 1183 O O . GLN A 1 157 ? 5.196 0.868 -2.903 1.00 85.94 157 GLN A O 1
ATOM 1188 N N . ARG A 1 158 ? 5.919 2.158 -4.590 1.00 83.62 158 ARG A N 1
ATOM 1189 C CA . ARG A 1 158 ? 5.471 3.413 -3.992 1.00 83.62 158 ARG A CA 1
ATOM 1190 C C . ARG A 1 158 ? 3.949 3.491 -3.904 1.00 83.62 158 ARG A C 1
ATOM 1192 O O . ARG A 1 158 ? 3.444 3.997 -2.911 1.00 83.62 158 ARG A O 1
ATOM 1199 N N . SER A 1 159 ? 3.221 2.990 -4.905 1.00 85.69 159 SER A N 1
ATOM 1200 C CA . SER A 1 159 ? 1.753 2.901 -4.850 1.00 85.69 159 SER A CA 1
ATOM 1201 C C . SER A 1 159 ? 1.292 2.013 -3.691 1.00 85.69 159 SER A C 1
ATOM 1203 O O . SER A 1 159 ? 0.490 2.443 -2.866 1.00 85.69 159 SER A O 1
ATOM 1205 N N . LEU A 1 160 ? 1.858 0.808 -3.578 1.00 90.44 160 LEU A N 1
ATOM 1206 C CA . LEU A 1 160 ? 1.536 -0.138 -2.507 1.00 90.44 160 LEU A CA 1
ATOM 1207 C C . LEU A 1 160 ? 1.932 0.400 -1.126 1.00 90.44 160 LEU A C 1
ATOM 1209 O O . LEU A 1 160 ? 1.193 0.216 -0.161 1.00 90.44 160 LEU A O 1
ATOM 1213 N N . ALA A 1 161 ? 3.064 1.105 -1.022 1.00 89.56 161 ALA A N 1
ATOM 1214 C CA . ALA A 1 161 ? 3.479 1.763 0.214 1.00 89.56 161 ALA A CA 1
ATOM 1215 C C . ALA A 1 161 ? 2.459 2.826 0.650 1.00 89.56 161 ALA A C 1
ATOM 1217 O O . ALA A 1 161 ? 2.059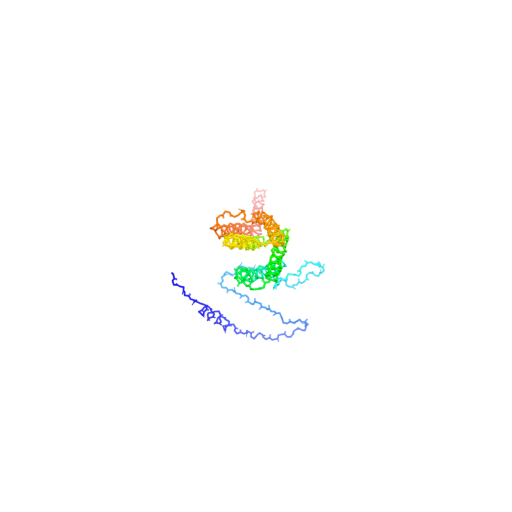 2.848 1.813 1.00 89.56 161 ALA A O 1
ATOM 1218 N N . THR A 1 162 ? 1.988 3.661 -0.283 1.00 88.12 162 THR A N 1
ATOM 1219 C CA . THR A 1 162 ? 0.937 4.653 -0.018 1.00 88.12 162 THR A CA 1
ATOM 1220 C C . THR A 1 162 ? -0.371 3.989 0.423 1.00 88.12 162 THR A C 1
ATOM 1222 O O . THR A 1 162 ? -0.988 4.440 1.387 1.00 88.12 162 THR A O 1
ATOM 1225 N N . ASP A 1 163 ? -0.784 2.890 -0.214 1.00 90.56 163 ASP A N 1
ATOM 1226 C CA . ASP A 1 163 ? -1.981 2.145 0.194 1.00 90.56 163 ASP A CA 1
ATOM 1227 C C . ASP A 1 163 ? -1.871 1.578 1.617 1.00 90.56 163 ASP A C 1
ATOM 1229 O O . ASP A 1 163 ? -2.811 1.705 2.408 1.00 90.56 163 ASP A O 1
ATOM 1233 N N . LEU A 1 164 ? -0.720 0.999 1.971 1.00 92.31 164 LEU A N 1
ATOM 1234 C CA . LEU A 1 164 ? -0.463 0.475 3.316 1.00 92.31 164 LEU A CA 1
ATOM 1235 C C . LEU A 1 164 ? -0.399 1.589 4.370 1.00 92.31 164 LEU A C 1
ATOM 1237 O O . LEU A 1 164 ? -0.930 1.420 5.470 1.00 92.31 164 LEU A O 1
ATOM 1241 N N . GLN A 1 165 ? 0.187 2.744 4.042 1.00 90.62 165 GLN A N 1
ATOM 1242 C CA . GLN A 1 165 ? 0.164 3.917 4.919 1.00 90.62 165 GLN A CA 1
ATOM 1243 C C . GLN A 1 165 ? -1.259 4.419 5.153 1.00 90.62 165 GLN A C 1
ATOM 1245 O O . GLN A 1 165 ? -1.636 4.661 6.300 1.00 90.62 165 GLN A O 1
ATOM 1250 N N . ASN A 1 166 ? -2.064 4.528 4.094 1.00 89.81 166 ASN A N 1
ATOM 1251 C CA . ASN A 1 166 ? -3.458 4.949 4.194 1.00 89.81 166 ASN A CA 1
ATOM 1252 C C . ASN A 1 166 ? -4.259 4.004 5.097 1.00 89.81 166 ASN A C 1
ATOM 1254 O O . ASN A 1 166 ? -4.944 4.474 6.003 1.00 89.81 166 ASN A O 1
ATOM 1258 N N . LEU A 1 167 ? -4.108 2.687 4.920 1.00 92.31 167 LEU A N 1
ATOM 1259 C CA . LEU A 1 167 ? -4.729 1.680 5.788 1.00 92.31 167 LEU A CA 1
ATOM 1260 C C . LEU A 1 167 ? -4.294 1.815 7.250 1.00 92.31 167 LEU A C 1
ATOM 1262 O O . LEU A 1 167 ? -5.125 1.768 8.155 1.00 92.31 167 LEU A O 1
ATOM 1266 N N . SER A 1 168 ? -2.997 2.012 7.483 1.00 92.12 168 SER A N 1
ATOM 1267 C CA . SER A 1 168 ? -2.434 2.195 8.820 1.00 92.12 168 SER A CA 1
ATOM 1268 C C . SER A 1 168 ? -3.008 3.446 9.505 1.00 92.12 168 SER A C 1
ATOM 1270 O O . SER A 1 168 ? -3.401 3.422 10.674 1.00 92.12 168 SER A O 1
ATOM 1272 N N . VAL A 1 169 ? -3.093 4.567 8.786 1.00 90.19 169 VAL A N 1
ATOM 1273 C CA . VAL A 1 169 ? -3.686 5.812 9.300 1.00 90.19 169 VAL A CA 1
ATOM 1274 C C . VAL A 1 169 ? -5.184 5.642 9.558 1.00 90.19 169 VAL A C 1
ATOM 1276 O O . VAL A 1 169 ? -5.681 6.093 10.590 1.00 90.19 169 VAL A O 1
ATOM 1279 N N . GLU A 1 170 ? -5.902 4.979 8.654 1.00 91.06 170 GLU A N 1
ATOM 1280 C CA . GLU A 1 170 ? -7.335 4.723 8.783 1.00 91.06 170 GLU A CA 1
ATOM 1281 C C . GLU A 1 170 ? -7.655 3.854 10.008 1.00 91.06 170 GLU A C 1
ATOM 1283 O O . GLU A 1 170 ? -8.555 4.212 10.772 1.00 91.06 170 GLU A O 1
ATOM 1288 N N . LEU A 1 171 ? -6.885 2.782 10.250 1.00 92.00 171 LEU A N 1
ATOM 1289 C CA . LEU A 1 171 ? -7.061 1.921 11.425 1.00 92.00 171 LEU A CA 1
ATOM 1290 C C . LEU A 1 171 ? -6.907 2.715 12.720 1.00 92.00 171 LEU A C 1
ATOM 1292 O O . LEU A 1 171 ? -7.800 2.694 13.563 1.00 92.00 171 LEU A O 1
ATOM 1296 N N . ARG A 1 172 ? -5.807 3.469 12.858 1.00 90.94 172 ARG A N 1
ATOM 1297 C CA . ARG A 1 172 ? -5.555 4.278 14.061 1.00 90.94 172 ARG A CA 1
ATOM 1298 C C . ARG A 1 172 ? -6.657 5.303 14.299 1.00 90.94 172 ARG A C 1
ATOM 1300 O O . ARG A 1 172 ? -7.099 5.464 15.432 1.00 90.94 172 ARG A O 1
ATOM 1307 N N . LYS A 1 173 ? -7.120 5.986 13.244 1.00 90.94 173 LYS A N 1
ATOM 1308 C CA . LYS A 1 173 ? -8.221 6.958 13.349 1.00 90.94 173 LYS A CA 1
ATOM 1309 C C . LYS A 1 173 ? -9.507 6.289 13.830 1.00 90.94 173 LYS A C 1
ATOM 1311 O O . LYS A 1 173 ? -10.165 6.825 14.717 1.00 90.94 173 LYS A O 1
ATOM 1316 N N . LYS A 1 174 ? -9.851 5.124 13.275 1.00 90.00 174 LYS A N 1
ATOM 1317 C CA . LYS A 1 174 ? -11.046 4.360 13.661 1.00 90.00 174 LYS A CA 1
ATOM 1318 C C . LYS A 1 174 ? -10.961 3.842 15.098 1.00 90.00 174 LYS A C 1
ATOM 1320 O O . LYS A 1 174 ? -11.941 3.975 15.824 1.00 90.00 174 LYS A O 1
ATOM 1325 N N . GLN A 1 175 ? -9.803 3.329 15.510 1.00 89.94 175 GLN A N 1
ATOM 1326 C CA . GLN A 1 175 ? -9.553 2.865 16.877 1.00 89.94 175 GLN A CA 1
ATOM 1327 C C . GLN A 1 175 ? -9.610 4.011 17.894 1.00 89.94 175 GLN A C 1
ATOM 1329 O O . GLN A 1 175 ? -10.366 3.957 18.857 1.00 89.94 175 GLN A O 1
ATOM 1334 N N . SER A 1 176 ? -8.909 5.116 17.631 1.00 87.69 176 SER A N 1
ATOM 1335 C CA . SER A 1 176 ? -8.939 6.297 18.501 1.00 87.69 176 SER A CA 1
ATOM 1336 C C . SER A 1 176 ? -10.349 6.889 18.634 1.00 87.69 176 SER A C 1
ATOM 1338 O O . SER A 1 176 ? -10.768 7.261 19.731 1.00 87.69 176 SER A O 1
ATOM 1340 N N . ALA A 1 177 ? -11.112 6.941 17.535 1.00 88.69 177 ALA A N 1
ATOM 1341 C CA . ALA A 1 177 ? -12.495 7.407 17.560 1.00 88.69 177 ALA A CA 1
ATOM 1342 C C . ALA A 1 177 ? -13.414 6.485 18.378 1.00 88.69 177 ALA A C 1
ATOM 1344 O O . ALA A 1 177 ? -14.292 6.987 19.078 1.00 88.69 177 ALA A O 1
ATOM 1345 N N . TYR A 1 178 ? -13.213 5.166 18.301 1.00 89.25 178 TYR A N 1
ATOM 1346 C CA . TYR A 1 178 ? -13.956 4.187 19.095 1.00 89.25 178 TYR A CA 1
ATOM 1347 C C . TYR A 1 178 ? -13.670 4.348 20.590 1.00 89.25 178 TYR A C 1
ATOM 1349 O O . TYR A 1 178 ? -14.604 4.608 21.345 1.00 89.25 178 TYR A O 1
ATOM 1357 N N . LEU A 1 179 ? -12.397 4.335 20.999 1.00 85.44 179 LEU A N 1
ATOM 1358 C CA . LEU A 1 179 ? -12.008 4.513 22.404 1.00 85.44 179 LEU A CA 1
ATOM 1359 C C . LEU A 1 179 ? -12.521 5.834 22.988 1.00 85.44 179 LEU A C 1
ATOM 1361 O O . LEU A 1 179 ? -13.035 5.880 24.104 1.00 85.44 179 LEU A O 1
ATOM 1365 N N . LYS A 1 180 ? -12.452 6.926 22.213 1.00 87.12 180 LYS A N 1
ATOM 1366 C CA . LYS A 1 180 ? -12.991 8.222 22.645 1.00 87.12 180 LYS A CA 1
ATOM 1367 C C . LYS A 1 180 ? -14.499 8.157 22.907 1.00 87.12 180 LYS A C 1
ATOM 1369 O O . LYS A 1 180 ? -14.964 8.741 23.881 1.00 87.12 180 LYS A O 1
ATOM 1374 N N . ARG A 1 181 ? -15.264 7.472 22.051 1.00 86.19 181 ARG A N 1
ATOM 1375 C CA . ARG A 1 181 ? -16.715 7.299 22.240 1.00 86.19 181 ARG A CA 1
ATOM 1376 C C . ARG A 1 181 ? -17.032 6.393 23.425 1.00 86.19 181 ARG A C 1
ATOM 1378 O O . ARG A 1 181 ? -17.939 6.721 24.180 1.00 86.19 181 ARG A O 1
ATOM 1385 N N . LEU A 1 182 ? -16.257 5.328 23.617 1.00 84.19 182 LEU A N 1
ATOM 1386 C CA . LEU A 1 182 ? -16.405 4.413 24.746 1.00 84.19 182 LEU A CA 1
ATOM 1387 C C . LEU A 1 182 ? -16.210 5.137 26.089 1.00 84.19 182 LEU A C 1
ATOM 1389 O O . LEU A 1 182 ? -16.985 4.937 27.019 1.00 84.19 182 LEU A O 1
ATOM 1393 N N . ARG A 1 183 ? -15.224 6.041 26.177 1.00 81.75 183 ARG A N 1
ATOM 1394 C CA . ARG A 1 183 ? -15.002 6.879 27.370 1.00 81.75 183 ARG A CA 1
ATOM 1395 C C . ARG A 1 183 ? -16.158 7.849 27.629 1.00 81.75 183 ARG A C 1
ATOM 1397 O O . ARG A 1 183 ? -16.634 7.929 28.755 1.00 81.75 183 ARG A O 1
ATOM 1404 N N . LEU A 1 184 ? -16.645 8.532 26.588 1.00 82.19 184 LEU A N 1
ATOM 1405 C CA . LEU A 1 184 ? -17.770 9.473 26.708 1.00 82.19 184 LEU A CA 1
ATOM 1406 C C . LEU A 1 184 ? -19.071 8.788 27.148 1.00 82.19 184 LEU A C 1
ATOM 1408 O O . LEU A 1 184 ? -19.840 9.369 27.906 1.00 82.19 184 LEU A O 1
ATOM 1412 N N . GLN A 1 185 ? -19.317 7.559 26.688 1.00 75.31 185 GLN A N 1
ATOM 1413 C CA . GLN A 1 185 ? -20.487 6.782 27.096 1.00 75.31 185 GLN A CA 1
ATOM 1414 C C . GLN A 1 185 ? -20.463 6.458 28.596 1.00 75.31 185 GLN A C 1
ATOM 1416 O O . GLN A 1 185 ? -21.497 6.537 29.248 1.00 75.31 185 GLN A O 1
ATOM 1421 N N . LYS A 1 186 ? -19.285 6.157 29.152 1.00 68.31 186 LYS A N 1
ATOM 1422 C CA . LYS A 1 186 ? -19.117 5.860 30.584 1.00 68.31 186 LYS A CA 1
ATOM 1423 C C . LYS A 1 186 ? -19.228 7.092 31.472 1.00 68.31 186 LYS A C 1
ATOM 1425 O O . LYS A 1 186 ? -19.746 7.002 32.576 1.00 68.31 186 LYS A O 1
ATOM 1430 N N . GLU A 1 187 ? -18.746 8.238 30.999 1.00 67.69 187 GLU A N 1
ATOM 1431 C CA . GLU A 1 187 ? -18.842 9.499 31.741 1.00 67.69 187 GLU A CA 1
ATOM 1432 C C . GLU A 1 187 ? -20.291 10.017 31.796 1.00 67.69 187 GLU A C 1
ATOM 1434 O O . GLU A 1 187 ? -20.713 10.556 32.814 1.00 67.69 187 GLU A O 1
ATOM 1439 N N . GLY A 1 188 ? -21.081 9.794 30.736 1.00 60.47 188 GLY A N 1
ATOM 1440 C CA . GLY A 1 188 ? -22.499 10.171 30.684 1.00 60.47 188 GLY A CA 1
ATOM 1441 C C . GLY A 1 188 ? -23.449 9.271 31.486 1.00 60.47 188 GLY A C 1
ATOM 1442 O O . GLY A 1 188 ? -24.503 9.740 31.900 1.00 60.47 188 GLY A O 1
ATOM 1443 N N . ASP A 1 189 ? -23.083 8.009 31.727 1.00 54.22 189 ASP A N 1
ATOM 1444 C CA . ASP A 1 189 ? -23.864 7.043 32.524 1.00 54.22 189 ASP A CA 1
ATOM 1445 C C . ASP A 1 189 ? -23.579 7.154 34.041 1.00 54.22 189 ASP A C 1
ATOM 1447 O O . ASP A 1 189 ? -24.293 6.600 34.872 1.00 54.22 189 ASP A O 1
ATOM 1451 N N . GLY A 1 190 ? -22.534 7.899 34.424 1.00 50.28 190 GLY A N 1
ATOM 1452 C CA . GLY A 1 190 ? -22.037 7.985 35.802 1.00 50.28 190 GLY A CA 1
ATOM 1453 C C . GLY A 1 190 ? -22.675 9.053 36.697 1.00 50.28 190 GLY A C 1
ATOM 1454 O O . GLY A 1 190 ? -22.259 9.172 37.847 1.00 50.28 190 GLY A O 1
ATOM 1455 N N . VAL A 1 191 ? -23.636 9.848 36.209 1.00 52.09 191 VAL A N 1
ATOM 1456 C CA . VAL A 1 191 ? -24.169 10.992 36.979 1.00 52.09 191 VAL A CA 1
ATOM 1457 C C . VAL A 1 191 ? -25.260 10.592 37.988 1.00 52.09 191 VAL A C 1
ATOM 1459 O O . VAL A 1 191 ? -25.384 11.273 38.999 1.00 52.09 191 VAL A O 1
ATOM 1462 N N . ASP A 1 192 ? -25.964 9.463 37.812 1.00 47.81 192 ASP A N 1
ATOM 1463 C CA . ASP A 1 192 ? -27.183 9.185 38.603 1.00 47.81 192 ASP A CA 1
ATOM 1464 C C . ASP A 1 192 ? -27.245 7.838 39.359 1.00 47.81 192 ASP A C 1
ATOM 1466 O O . ASP A 1 192 ? -28.268 7.551 39.981 1.00 47.81 192 ASP A O 1
ATOM 1470 N N . ILE A 1 193 ? -26.200 6.996 39.385 1.00 52.12 193 ILE A N 1
ATOM 1471 C CA . ILE A 1 193 ? -26.257 5.715 40.129 1.00 52.12 193 ILE A CA 1
ATOM 1472 C C . ILE A 1 193 ? -25.019 5.522 41.007 1.00 52.12 193 ILE A C 1
ATOM 1474 O O . ILE A 1 193 ? -24.102 4.751 40.724 1.00 52.12 193 ILE A O 1
ATOM 1478 N N . GLU A 1 194 ? -25.021 6.237 42.128 1.00 51.06 194 GLU A N 1
ATOM 1479 C CA . GLU A 1 194 ? -24.219 5.893 43.294 1.00 51.06 194 GLU A CA 1
ATOM 1480 C C . GLU A 1 194 ? -24.730 4.568 43.898 1.00 51.06 194 GLU A C 1
ATOM 1482 O O . GLU A 1 194 ? -25.936 4.348 44.008 1.00 51.06 194 GLU A O 1
ATOM 1487 N N . MET A 1 195 ? -23.778 3.724 44.325 1.00 54.31 195 MET A N 1
ATOM 1488 C CA . MET A 1 195 ? -23.893 2.415 45.002 1.00 54.31 195 MET A CA 1
ATOM 1489 C C . MET A 1 195 ? -23.803 1.154 44.115 1.00 54.31 195 MET A C 1
ATOM 1491 O O . MET A 1 195 ? -24.806 0.488 43.878 1.00 54.31 195 MET A O 1
ATOM 1495 N N . ASN A 1 196 ? -22.582 0.700 43.765 1.00 47.41 196 ASN A N 1
ATOM 1496 C CA . ASN A 1 196 ? -22.313 -0.751 43.726 1.00 47.41 196 ASN A CA 1
ATOM 1497 C C . ASN A 1 196 ? -20.819 -1.145 43.812 1.00 47.41 196 ASN A C 1
ATOM 1499 O O . ASN A 1 196 ? -19.975 -0.646 43.070 1.00 47.41 196 ASN A O 1
ATOM 1503 N N . LEU A 1 197 ? -20.520 -2.157 44.635 1.00 52.78 197 LEU A N 1
ATOM 1504 C CA . LEU A 1 197 ? -19.218 -2.821 44.850 1.00 52.78 197 LEU A CA 1
ATOM 1505 C C . LEU A 1 197 ? -18.663 -3.581 43.619 1.00 52.78 197 LEU A C 1
ATOM 1507 O O . LEU A 1 197 ? -17.670 -4.297 43.724 1.00 52.78 197 LEU A O 1
ATOM 1511 N N . ASN A 1 198 ? -19.273 -3.418 42.443 1.00 50.50 198 ASN A N 1
ATOM 1512 C CA . ASN A 1 198 ? -18.887 -4.084 41.196 1.00 50.50 198 ASN A CA 1
ATOM 1513 C C . ASN A 1 198 ? -18.017 -3.200 40.270 1.00 50.50 198 ASN A C 1
ATOM 1515 O O . ASN A 1 198 ? -17.523 -3.677 39.249 1.00 50.50 198 ASN A O 1
ATOM 1519 N N . GLY A 1 199 ? -17.792 -1.928 40.632 1.00 52.50 199 GLY A N 1
ATOM 1520 C CA . GLY A 1 199 ? -17.023 -0.963 39.830 1.00 52.50 199 GLY A CA 1
ATOM 1521 C C . GLY A 1 199 ? -15.538 -1.305 39.647 1.00 52.50 199 GLY A C 1
ATOM 1522 O O . GLY A 1 199 ? -14.908 -0.828 38.707 1.00 52.50 199 GLY A O 1
ATOM 1523 N N . SER A 1 200 ? -14.972 -2.168 40.494 1.00 49.53 200 SER A N 1
ATOM 1524 C CA . SER A 1 200 ? -13.579 -2.611 40.352 1.00 49.53 200 SER A CA 1
ATOM 1525 C C . SER A 1 200 ? -13.383 -3.623 39.219 1.00 49.53 200 SER A C 1
ATOM 1527 O O . SER A 1 200 ? -12.275 -3.743 38.714 1.00 49.53 200 SER A O 1
ATOM 1529 N N . ARG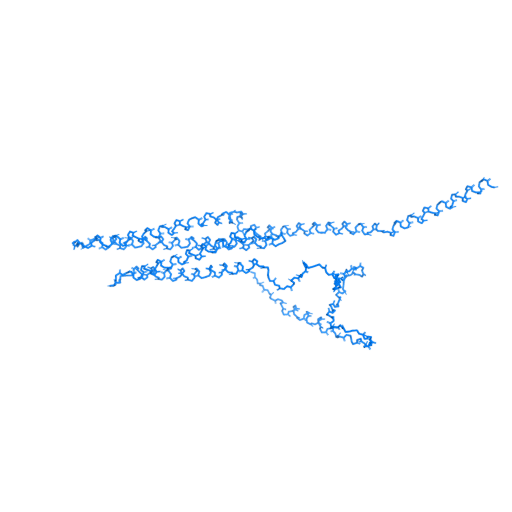 A 1 201 ? -14.429 -4.360 38.812 1.00 51.09 201 ARG A N 1
ATOM 1530 C CA . ARG A 1 201 ? -14.313 -5.433 37.811 1.00 51.09 201 ARG A CA 1
ATOM 1531 C C . ARG A 1 201 ? -14.483 -4.937 36.373 1.00 51.09 201 ARG A C 1
ATOM 1533 O O . ARG A 1 201 ? -13.801 -5.454 35.499 1.00 51.09 201 ARG A O 1
ATOM 1540 N N . SER A 1 202 ? -15.327 -3.929 36.136 1.00 56.72 202 SER A N 1
ATOM 1541 C CA . SER A 1 202 ? -15.453 -3.302 34.810 1.00 56.72 202 SER A CA 1
ATOM 1542 C C . SER A 1 202 ? -14.208 -2.494 34.439 1.00 56.72 202 SER A C 1
ATOM 1544 O O . SER A 1 202 ? -13.725 -2.608 33.322 1.00 56.72 202 SER A O 1
ATOM 1546 N N . ARG A 1 203 ? -13.622 -1.761 35.399 1.00 59.00 203 ARG A N 1
ATOM 1547 C CA . ARG A 1 203 ? -12.410 -0.952 35.175 1.00 59.00 203 ARG A CA 1
ATOM 1548 C C . ARG A 1 203 ? -11.217 -1.772 34.674 1.00 59.00 203 ARG A C 1
ATOM 1550 O O . ARG A 1 203 ? -10.510 -1.308 33.796 1.00 59.00 203 ARG A O 1
ATOM 1557 N N . VAL A 1 204 ? -11.021 -2.986 35.193 1.00 58.12 204 VAL A N 1
ATOM 1558 C CA . VAL A 1 204 ? -9.899 -3.853 34.784 1.00 58.12 204 VAL A CA 1
ATOM 1559 C C . VAL A 1 204 ? -10.074 -4.362 33.349 1.00 58.12 204 VAL A C 1
ATOM 1561 O O . VAL A 1 204 ? -9.131 -4.303 32.571 1.00 58.12 204 VAL A O 1
ATOM 1564 N N . GLU A 1 205 ? -11.282 -4.798 32.971 1.00 63.81 205 GLU A N 1
ATOM 1565 C CA . GLU A 1 205 ? -11.564 -5.278 31.603 1.00 63.81 205 GLU A CA 1
ATOM 1566 C C . GLU A 1 205 ? -11.450 -4.149 30.556 1.00 63.81 205 GLU A C 1
ATOM 1568 O O . GLU A 1 205 ? -11.166 -4.401 29.385 1.00 63.81 205 GLU A O 1
ATOM 1573 N N . ASP A 1 206 ? -11.645 -2.901 30.984 1.00 65.00 206 ASP A N 1
ATOM 1574 C CA . ASP A 1 206 ? -11.500 -1.709 30.153 1.00 65.00 206 ASP A CA 1
ATOM 1575 C C . ASP A 1 206 ? -10.044 -1.259 29.979 1.00 65.00 206 ASP A C 1
ATOM 1577 O O . ASP A 1 206 ? -9.664 -0.821 28.891 1.00 65.00 206 ASP A O 1
ATOM 1581 N N . ASP A 1 207 ? -9.234 -1.375 31.031 1.00 70.69 207 ASP A N 1
ATOM 1582 C CA . ASP A 1 207 ? -7.809 -1.041 30.987 1.00 70.69 207 ASP A CA 1
ATOM 1583 C C . ASP A 1 207 ? -7.052 -2.014 30.055 1.00 70.69 207 ASP A C 1
ATOM 1585 O O . ASP A 1 207 ? -6.240 -1.576 29.238 1.00 70.69 207 ASP A O 1
ATOM 1589 N N . ASP A 1 208 ? -7.399 -3.310 30.072 1.00 74.12 208 ASP A N 1
ATOM 1590 C CA . ASP A 1 208 ? -6.835 -4.330 29.165 1.00 74.12 208 ASP A CA 1
ATOM 1591 C C . ASP A 1 208 ? -7.086 -3.998 27.677 1.00 74.12 208 ASP A C 1
ATOM 1593 O O . ASP A 1 208 ? -6.262 -4.247 26.789 1.00 74.12 208 ASP A O 1
ATOM 1597 N N . LEU A 1 209 ? -8.251 -3.416 27.402 1.00 74.38 209 LEU A N 1
ATOM 1598 C CA . LEU A 1 209 ? -8.712 -3.026 26.076 1.00 74.38 209 LEU A CA 1
ATOM 1599 C C . LEU A 1 209 ? -7.927 -1.833 25.536 1.00 74.38 209 LEU A C 1
ATOM 1601 O O . LEU A 1 209 ? -7.450 -1.853 24.395 1.00 74.38 209 LEU A O 1
ATOM 1605 N N . ASP A 1 210 ? -7.793 -0.803 26.370 1.00 77.25 210 ASP A N 1
ATOM 1606 C CA . ASP A 1 210 ? -7.028 0.398 26.061 1.00 77.25 210 ASP A CA 1
ATOM 1607 C C . ASP A 1 210 ? -5.550 0.045 25.832 1.00 77.25 210 ASP A C 1
ATOM 1609 O O . ASP A 1 210 ? -4.984 0.469 24.820 1.00 77.25 210 ASP A O 1
ATOM 1613 N N . ASP A 1 211 ? -4.946 -0.791 26.682 1.00 81.88 211 ASP A N 1
ATOM 1614 C CA . ASP A 1 211 ? -3.546 -1.214 26.546 1.00 81.88 211 ASP A CA 1
ATOM 1615 C C . ASP A 1 211 ? -3.292 -1.995 25.249 1.00 81.88 211 ASP A C 1
ATOM 1617 O O . ASP A 1 211 ? -2.322 -1.726 24.528 1.00 81.88 211 ASP A O 1
ATOM 1621 N N . MET A 1 212 ? -4.185 -2.918 24.884 1.00 80.12 212 MET A N 1
ATOM 1622 C CA . MET A 1 212 ? -4.077 -3.674 23.633 1.00 80.12 212 MET A CA 1
ATOM 1623 C C . MET A 1 212 ? -4.213 -2.769 22.401 1.00 80.12 212 MET A C 1
ATOM 1625 O O . MET A 1 212 ? -3.411 -2.859 21.460 1.00 80.12 212 MET A O 1
ATOM 1629 N N . VAL A 1 213 ? -5.178 -1.844 22.404 1.00 77.94 213 VAL A N 1
ATOM 1630 C CA . VAL A 1 213 ? -5.355 -0.899 21.295 1.00 77.94 213 VAL A CA 1
ATOM 1631 C C . VAL A 1 213 ? -4.159 0.047 21.199 1.00 77.94 213 VAL A C 1
ATOM 1633 O O . VAL A 1 213 ? -3.647 0.250 20.096 1.00 77.94 213 VAL A O 1
ATOM 1636 N N . VAL A 1 214 ? -3.654 0.574 22.316 1.00 81.50 214 VAL A N 1
ATOM 1637 C CA . VAL A 1 214 ? -2.443 1.411 22.352 1.00 81.50 214 VAL A CA 1
ATOM 1638 C C . VAL A 1 214 ? -1.231 0.642 21.821 1.00 81.50 214 VAL A C 1
ATOM 1640 O O . VAL A 1 214 ? -0.479 1.182 21.003 1.00 81.50 214 VAL A O 1
ATOM 1643 N N . GLY A 1 215 ? -1.084 -0.631 22.196 1.00 84.31 215 GLY A N 1
ATOM 1644 C CA . GLY A 1 215 ? -0.059 -1.529 21.670 1.00 84.31 215 GLY A CA 1
ATOM 1645 C C . GLY A 1 215 ? -0.124 -1.654 20.147 1.00 84.31 215 GLY A C 1
ATOM 1646 O O . GLY A 1 215 ? 0.872 -1.398 19.463 1.00 84.31 215 GLY A O 1
ATOM 1647 N N . SER A 1 216 ? -1.312 -1.942 19.602 1.00 82.06 216 SER A N 1
ATOM 1648 C CA . SER A 1 216 ? -1.524 -2.023 18.149 1.00 82.06 216 SER A CA 1
ATOM 1649 C C . SER A 1 216 ? -1.236 -0.683 17.455 1.00 82.06 216 SER A C 1
ATOM 1651 O O . SER A 1 216 ? -0.561 -0.632 16.431 1.00 82.06 216 SER A O 1
ATOM 1653 N N . VAL A 1 217 ? -1.653 0.444 18.038 1.00 81.75 217 VAL A N 1
ATOM 1654 C CA . VAL A 1 217 ? -1.428 1.793 17.494 1.00 81.75 217 VAL A CA 1
ATOM 1655 C C . VAL A 1 217 ? 0.063 2.131 17.423 1.00 81.75 217 VAL A C 1
ATOM 1657 O O . VAL A 1 217 ? 0.511 2.702 16.418 1.00 81.75 217 VAL A O 1
ATOM 1660 N N . ASN A 1 218 ? 0.828 1.764 18.455 1.00 86.56 218 ASN A N 1
ATOM 1661 C CA . ASN A 1 218 ? 2.276 1.944 18.503 1.00 86.56 218 ASN A CA 1
ATOM 1662 C C . ASN A 1 218 ? 2.990 1.069 17.463 1.00 86.56 218 ASN A C 1
ATOM 1664 O O . ASN A 1 218 ? 3.840 1.546 16.711 1.00 86.56 218 ASN A O 1
ATOM 1668 N N . GLU A 1 219 ? 2.579 -0.191 17.341 1.00 88.25 219 GLU A N 1
ATOM 1669 C CA . GLU A 1 219 ? 3.043 -1.092 16.286 1.00 88.25 219 GLU A CA 1
ATOM 1670 C C . GLU A 1 219 ? 2.776 -0.516 14.892 1.00 88.25 219 GLU A C 1
ATOM 1672 O O . GLU A 1 219 ? 3.667 -0.482 14.038 1.00 88.25 219 GLU A O 1
ATOM 1677 N N . LEU A 1 220 ? 1.577 0.019 14.663 1.00 88.31 220 LEU A N 1
ATOM 1678 C CA . LEU A 1 220 ? 1.284 0.691 13.415 1.00 88.31 220 LEU A CA 1
ATOM 1679 C C . LEU A 1 220 ? 2.211 1.896 13.221 1.00 88.31 220 LEU A C 1
ATOM 1681 O O . LEU A 1 220 ? 2.648 2.141 12.097 1.00 88.31 220 LEU A O 1
ATOM 1685 N N . ALA A 1 221 ? 2.480 2.710 14.251 1.00 87.06 221 ALA A N 1
ATOM 1686 C CA . ALA A 1 221 ? 3.367 3.885 14.161 1.00 87.06 221 ALA A CA 1
ATOM 1687 C C . ALA A 1 221 ? 4.755 3.517 13.620 1.00 87.06 221 ALA A C 1
ATOM 1689 O O . ALA A 1 221 ? 5.273 4.216 12.747 1.00 87.06 221 ALA A O 1
ATOM 1690 N N . GLN A 1 222 ? 5.289 2.371 14.043 1.00 88.38 222 GLN A N 1
ATOM 1691 C CA . GLN A 1 222 ? 6.527 1.823 13.499 1.00 88.38 222 GLN A CA 1
ATOM 1692 C C . GLN A 1 222 ? 6.405 1.502 12.000 1.00 88.38 222 GLN A C 1
ATOM 1694 O O . GLN A 1 222 ? 7.194 2.009 11.208 1.00 88.38 222 GLN A O 1
ATOM 1699 N N . ILE A 1 223 ? 5.348 0.789 11.590 1.00 87.38 223 ILE A N 1
ATOM 1700 C C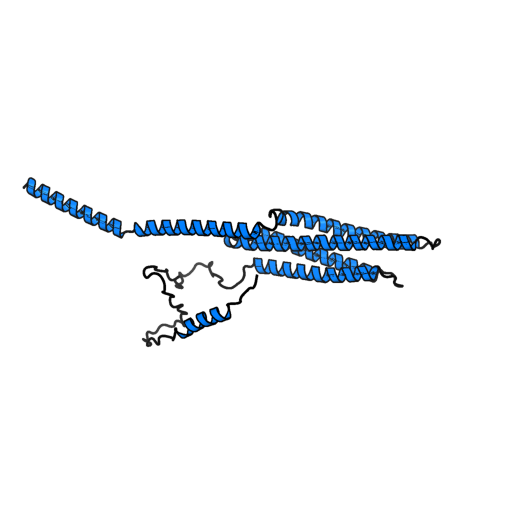A . ILE A 1 223 ? 5.061 0.492 10.170 1.00 87.38 223 ILE A CA 1
ATOM 1701 C C . ILE A 1 223 ? 4.997 1.776 9.329 1.00 87.38 223 ILE A C 1
ATOM 1703 O O . ILE A 1 223 ? 5.503 1.833 8.212 1.00 87.38 223 ILE A O 1
ATOM 1707 N N . MET A 1 224 ? 4.361 2.830 9.847 1.00 85.81 224 MET A N 1
ATOM 1708 C CA . MET A 1 224 ? 4.264 4.108 9.139 1.00 85.81 224 MET A CA 1
ATOM 1709 C C . MET A 1 224 ? 5.635 4.744 8.944 1.00 85.81 224 MET A C 1
ATOM 1711 O O . MET A 1 224 ? 5.880 5.283 7.866 1.00 85.81 224 MET A O 1
ATOM 1715 N N . LYS A 1 225 ? 6.515 4.690 9.948 1.00 86.31 225 LYS A N 1
ATOM 1716 C CA . LYS A 1 225 ? 7.881 5.207 9.836 1.00 86.31 225 LYS A CA 1
ATOM 1717 C C . LYS A 1 225 ? 8.659 4.459 8.751 1.00 86.31 225 LYS A C 1
ATOM 1719 O O . LYS A 1 225 ? 9.249 5.107 7.889 1.00 86.31 225 LYS A O 1
ATOM 1724 N N . ASP A 1 226 ? 8.562 3.133 8.736 1.00 85.31 226 ASP A N 1
ATOM 1725 C CA . ASP A 1 226 ? 9.264 2.276 7.776 1.00 85.31 226 ASP A CA 1
ATOM 1726 C C . ASP A 1 226 ? 8.752 2.492 6.341 1.00 85.31 226 ASP A C 1
ATOM 1728 O O . ASP A 1 226 ? 9.531 2.667 5.403 1.00 85.31 226 ASP A O 1
ATOM 1732 N N . LEU A 1 227 ? 7.432 2.603 6.164 1.00 85.06 227 LEU A N 1
ATOM 1733 C CA . LEU A 1 227 ? 6.826 2.921 4.869 1.00 85.06 227 LEU A CA 1
ATOM 1734 C C . LEU A 1 227 ? 7.069 4.371 4.429 1.00 85.06 227 LEU A C 1
ATOM 1736 O O . LEU A 1 227 ? 7.080 4.643 3.231 1.00 85.06 227 LEU A O 1
ATOM 1740 N N . SER A 1 228 ? 7.258 5.308 5.364 1.00 78.75 228 SER A N 1
ATOM 1741 C CA . SER A 1 228 ? 7.499 6.720 5.030 1.00 78.75 228 SER A CA 1
ATOM 1742 C C . SER A 1 228 ? 8.795 6.890 4.260 1.00 78.75 228 SER A C 1
ATOM 1744 O O . SER A 1 228 ? 8.802 7.620 3.279 1.00 78.75 228 SER A O 1
ATOM 1746 N N . VAL A 1 229 ? 9.843 6.139 4.594 1.00 76.56 229 VAL A N 1
ATOM 1747 C CA . VAL A 1 229 ? 11.089 6.132 3.810 1.00 76.56 229 VAL A CA 1
ATOM 1748 C C . VAL A 1 229 ? 10.831 5.739 2.349 1.00 76.56 229 VAL A C 1
ATOM 1750 O O . VAL A 1 229 ? 11.405 6.326 1.441 1.00 76.56 229 VAL A O 1
ATOM 1753 N N . LEU A 1 230 ? 9.910 4.803 2.100 1.00 72.38 230 LEU A N 1
ATOM 1754 C CA . LEU A 1 230 ? 9.569 4.356 0.745 1.00 72.38 230 LEU A CA 1
ATOM 1755 C C . LEU A 1 230 ? 8.690 5.353 -0.032 1.00 72.38 230 LEU A C 1
ATOM 1757 O O . LEU A 1 230 ? 8.628 5.282 -1.260 1.00 72.38 230 LEU A O 1
ATOM 1761 N N . VAL A 1 231 ? 7.986 6.255 0.659 1.00 68.06 231 VAL A N 1
ATOM 1762 C CA . VAL A 1 231 ? 7.023 7.201 0.062 1.00 68.06 231 VAL A CA 1
ATOM 1763 C C . VAL A 1 231 ? 7.589 8.624 -0.052 1.00 68.06 231 VAL A C 1
ATOM 1765 O O . VAL A 1 231 ? 7.228 9.323 -0.998 1.00 68.06 231 VAL A O 1
ATOM 1768 N N . ILE A 1 232 ? 8.487 9.029 0.857 1.00 58.72 232 ILE A N 1
ATOM 1769 C CA . ILE A 1 232 ? 9.027 10.397 0.993 1.00 58.72 232 ILE A CA 1
ATOM 1770 C C . ILE A 1 232 ? 9.869 10.840 -0.213 1.00 58.72 232 ILE A C 1
ATOM 1772 O O . ILE A 1 232 ? 9.823 12.016 -0.561 1.00 58.72 232 ILE A O 1
ATOM 1776 N N . ASP A 1 233 ? 10.545 9.931 -0.922 1.00 54.69 233 ASP A N 1
ATOM 1777 C CA . ASP A 1 233 ? 11.377 10.275 -2.095 1.00 54.69 233 ASP A CA 1
ATOM 1778 C C . ASP A 1 233 ? 10.582 10.733 -3.334 1.00 54.69 233 ASP A C 1
ATOM 1780 O O . ASP A 1 233 ? 11.128 10.887 -4.426 1.00 54.69 233 ASP A O 1
ATOM 1784 N N . GLN A 1 234 ? 9.276 10.954 -3.196 1.00 41.78 234 GLN A N 1
ATOM 1785 C CA . GLN A 1 234 ? 8.487 11.645 -4.203 1.00 41.78 234 GLN A CA 1
ATOM 1786 C C . GLN A 1 234 ? 7.946 12.931 -3.626 1.00 41.78 234 GLN A C 1
ATOM 1788 O O . GLN A 1 234 ? 6.904 12.949 -2.966 1.00 41.78 234 GLN A O 1
ATOM 1793 N N . GLY A 1 235 ? 8.630 14.020 -3.960 1.00 49.94 235 GLY A N 1
ATOM 1794 C CA . GLY A 1 235 ? 7.989 15.321 -4.011 1.00 49.94 235 GLY A CA 1
ATOM 1795 C C . GLY A 1 235 ? 6.633 15.203 -4.713 1.00 49.94 235 GLY A C 1
ATOM 1796 O O . GLY A 1 235 ? 6.470 14.423 -5.651 1.00 49.94 235 GLY A O 1
ATOM 1797 N N . THR A 1 236 ? 5.651 15.897 -4.137 1.00 51.47 236 THR A N 1
ATOM 1798 C CA . THR A 1 236 ? 4.329 16.257 -4.670 1.00 51.47 236 THR A CA 1
ATOM 1799 C C . THR A 1 236 ? 3.853 15.464 -5.892 1.00 51.47 236 THR A C 1
ATOM 1801 O O . THR A 1 236 ? 4.419 15.600 -6.965 1.00 51.47 236 THR A O 1
ATOM 1804 N N . ILE A 1 237 ? 2.748 14.720 -5.723 1.00 48.97 237 ILE A N 1
ATOM 1805 C CA . ILE A 1 237 ? 1.897 13.959 -6.679 1.00 48.97 237 ILE A CA 1
ATOM 1806 C C . ILE A 1 237 ? 1.984 14.278 -8.199 1.00 48.97 237 ILE A C 1
ATOM 1808 O O . ILE A 1 237 ? 1.664 13.409 -9.007 1.00 48.97 237 ILE A O 1
ATOM 1812 N N . VAL A 1 238 ? 2.415 15.476 -8.584 1.00 47.53 238 VAL A N 1
ATOM 1813 C CA . VAL A 1 238 ? 2.587 16.007 -9.940 1.00 47.53 238 VAL A CA 1
ATOM 1814 C C . VAL A 1 238 ? 3.854 15.489 -10.661 1.00 47.53 238 VAL A C 1
ATOM 1816 O O . VAL A 1 238 ? 3.797 15.293 -11.869 1.00 47.53 238 VAL A O 1
ATOM 1819 N N . ASP A 1 239 ? 4.948 15.132 -9.975 1.00 55.62 239 ASP A N 1
ATOM 1820 C CA . ASP A 1 239 ? 6.229 14.819 -10.657 1.00 55.62 239 ASP A CA 1
ATOM 1821 C C . ASP A 1 239 ? 6.318 13.421 -11.296 1.00 55.62 239 ASP A C 1
ATOM 1823 O O . ASP A 1 239 ? 7.202 13.151 -12.110 1.00 55.62 239 ASP A O 1
ATOM 1827 N N . ARG A 1 240 ? 5.417 12.485 -10.967 1.00 65.81 240 ARG A N 1
ATOM 1828 C CA . ARG A 1 240 ? 5.593 11.076 -11.375 1.00 65.81 240 ARG A CA 1
ATOM 1829 C C . ARG A 1 240 ? 5.413 10.830 -12.872 1.00 65.81 240 ARG A C 1
ATOM 1831 O O . ARG A 1 240 ? 6.020 9.901 -13.404 1.00 65.81 240 ARG A O 1
ATOM 1838 N N . ILE A 1 241 ? 4.546 11.587 -13.542 1.00 64.38 241 ILE A N 1
ATOM 1839 C CA . ILE A 1 241 ? 4.305 11.422 -14.984 1.00 64.38 241 ILE A CA 1
ATOM 1840 C C . ILE A 1 241 ? 5.358 12.209 -15.762 1.00 64.38 241 ILE A C 1
ATOM 1842 O O . ILE A 1 241 ? 6.000 11.641 -16.644 1.00 64.38 241 ILE A O 1
ATOM 1846 N N . ASP A 1 242 ? 5.602 13.460 -15.373 1.00 63.06 242 ASP A N 1
ATOM 1847 C CA . ASP A 1 242 ? 6.535 14.348 -16.066 1.00 63.06 242 ASP A CA 1
ATOM 1848 C C . ASP A 1 242 ? 7.981 13.848 -15.972 1.00 63.06 242 ASP A C 1
ATOM 1850 O O . ASP A 1 242 ? 8.667 13.785 -16.993 1.00 63.06 242 ASP A O 1
ATOM 1854 N N . TYR A 1 243 ? 8.424 13.373 -14.800 1.00 67.44 243 TY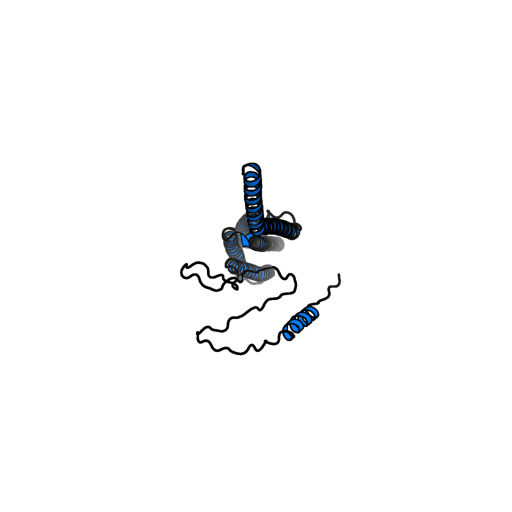R A N 1
ATOM 1855 C CA . TYR A 1 243 ? 9.757 12.784 -14.636 1.00 67.44 243 TYR A CA 1
ATOM 1856 C C . TYR A 1 243 ? 9.943 11.520 -15.484 1.00 67.44 243 TYR A C 1
ATOM 1858 O O . TYR A 1 243 ? 10.950 11.372 -16.176 1.00 67.44 243 TYR A O 1
ATOM 1866 N N . ASN A 1 244 ? 8.964 10.606 -15.468 1.00 69.50 244 ASN A N 1
ATOM 1867 C CA . ASN A 1 244 ? 9.048 9.372 -16.253 1.00 69.50 244 ASN A CA 1
ATOM 1868 C C . ASN A 1 244 ? 9.043 9.670 -17.761 1.00 69.50 244 ASN A C 1
ATOM 1870 O O . ASN A 1 244 ? 9.785 9.030 -18.504 1.00 69.50 244 ASN A O 1
ATOM 1874 N N . ILE A 1 245 ? 8.265 10.658 -18.216 1.00 71.38 245 ILE A N 1
ATOM 1875 C CA . ILE A 1 245 ? 8.267 11.112 -19.614 1.00 71.38 245 ILE A CA 1
ATOM 1876 C C . ILE A 1 245 ? 9.614 11.733 -19.987 1.00 71.38 245 ILE A C 1
ATOM 1878 O O . ILE A 1 245 ? 10.163 11.385 -21.031 1.00 71.38 245 ILE A O 1
ATOM 1882 N N . GLN A 1 246 ? 10.173 12.606 -19.146 1.00 69.38 246 GLN A N 1
ATOM 1883 C CA . GLN A 1 246 ? 11.482 13.215 -19.393 1.00 69.38 246 GLN A CA 1
ATOM 1884 C C . GLN A 1 246 ? 12.593 12.161 -19.444 1.00 69.38 246 GLN A C 1
ATOM 1886 O O . GLN A 1 246 ? 13.407 12.191 -20.360 1.00 69.38 246 GLN A O 1
ATOM 1891 N N . ASN A 1 247 ? 12.589 11.180 -18.538 1.00 71.44 247 ASN A N 1
ATOM 1892 C CA . ASN A 1 247 ? 13.581 10.103 -18.533 1.00 71.44 247 ASN A CA 1
ATOM 1893 C C . ASN A 1 247 ? 13.467 9.182 -19.764 1.00 71.44 247 ASN A C 1
ATOM 1895 O O . ASN A 1 247 ? 14.465 8.674 -20.276 1.00 71.44 247 ASN A O 1
ATOM 1899 N N . VAL A 1 248 ? 12.249 8.954 -20.267 1.00 78.38 248 VAL A N 1
ATOM 1900 C CA . VAL A 1 248 ? 12.054 8.249 -21.544 1.00 78.38 248 VAL A CA 1
ATOM 1901 C C . VAL A 1 248 ? 12.556 9.106 -22.706 1.00 78.38 248 VAL A C 1
ATOM 1903 O O . VAL A 1 248 ? 13.239 8.586 -23.585 1.00 78.38 248 VAL A O 1
ATOM 1906 N N . ALA A 1 249 ? 12.273 10.410 -22.703 1.00 78.44 249 ALA A N 1
ATOM 1907 C CA . ALA A 1 249 ? 12.736 11.326 -23.740 1.00 78.44 249 ALA A CA 1
ATOM 1908 C C . ALA A 1 249 ? 14.271 11.368 -23.829 1.00 78.44 249 ALA A C 1
ATOM 1910 O O . ALA A 1 249 ? 14.811 11.251 -24.929 1.00 78.44 249 ALA A O 1
ATOM 1911 N N . THR A 1 250 ? 14.976 11.439 -22.694 1.00 78.38 250 THR A N 1
ATOM 1912 C CA . THR A 1 250 ? 16.448 11.412 -22.660 1.00 78.38 250 THR A CA 1
ATOM 1913 C C . THR A 1 250 ? 17.007 10.080 -23.158 1.00 78.38 250 THR A C 1
ATOM 1915 O O . THR A 1 250 ? 17.894 10.074 -24.009 1.00 78.38 250 THR A O 1
ATOM 1918 N N . THR A 1 251 ? 16.441 8.948 -22.722 1.00 79.25 251 THR A N 1
ATOM 1919 C CA . THR A 1 251 ? 16.870 7.608 -23.171 1.00 79.25 251 THR A CA 1
ATOM 1920 C C . THR A 1 251 ? 16.690 7.434 -24.685 1.00 79.25 251 THR A C 1
ATOM 1922 O O . THR A 1 251 ? 17.558 6.887 -25.368 1.00 79.25 251 THR A O 1
ATOM 1925 N N . VAL A 1 252 ? 15.576 7.925 -25.241 1.00 85.12 252 VAL A N 1
ATOM 1926 C CA . VAL A 1 252 ? 15.326 7.897 -26.691 1.00 85.12 252 VAL A CA 1
ATOM 1927 C C . VAL A 1 252 ? 16.321 8.787 -27.436 1.00 85.12 252 VAL A C 1
ATOM 1929 O O . VAL A 1 252 ? 16.840 8.377 -28.474 1.00 85.12 252 VAL A O 1
ATOM 1932 N N . GLU A 1 253 ? 16.632 9.976 -26.917 1.00 88.25 253 GLU A N 1
ATOM 1933 C CA . GLU A 1 253 ? 17.614 10.878 -27.525 1.00 88.25 253 GLU A CA 1
ATOM 1934 C C . GLU A 1 253 ? 19.026 10.268 -27.540 1.00 88.25 253 GLU A C 1
ATOM 1936 O O . GLU A 1 253 ? 19.733 10.335 -28.549 1.00 88.25 253 GLU A O 1
ATOM 1941 N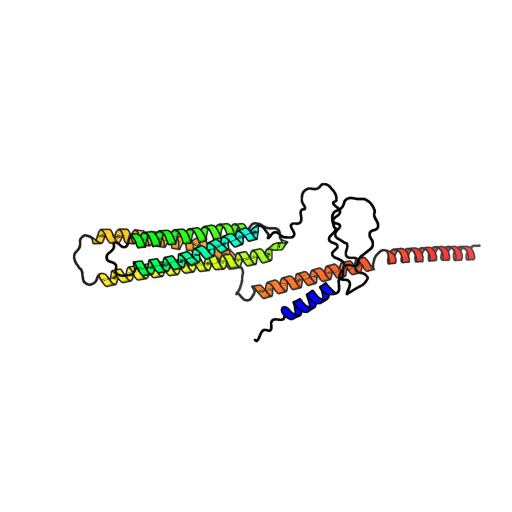 N . GLU A 1 254 ? 19.433 9.618 -26.451 1.00 87.00 254 GLU A N 1
ATOM 1942 C CA . GLU A 1 254 ? 20.698 8.884 -26.373 1.00 87.00 254 GLU A CA 1
ATOM 1943 C C . GLU A 1 254 ? 20.738 7.711 -27.359 1.00 87.00 254 GLU A C 1
ATOM 1945 O O . GLU A 1 254 ? 21.726 7.546 -28.081 1.00 87.00 254 GLU A O 1
ATOM 1950 N N . GLY A 1 255 ? 19.647 6.947 -27.467 1.00 87.19 255 GLY A N 1
ATOM 1951 C CA . GLY A 1 255 ? 19.504 5.886 -28.464 1.00 87.19 255 GLY A CA 1
ATOM 1952 C C . GLY A 1 255 ? 19.619 6.407 -29.901 1.00 87.19 255 GLY A C 1
ATOM 1953 O O . GLY A 1 255 ? 20.304 5.805 -30.729 1.00 87.19 255 GLY A O 1
ATOM 1954 N N . LEU A 1 256 ? 19.031 7.571 -30.201 1.00 88.50 256 LEU A N 1
ATOM 1955 C CA . LEU A 1 256 ? 19.181 8.229 -31.503 1.00 88.50 256 LEU A CA 1
ATOM 1956 C C . LEU A 1 256 ? 20.629 8.653 -31.771 1.00 88.50 256 LEU A C 1
ATOM 1958 O O . LEU A 1 256 ? 21.128 8.430 -32.875 1.00 88.50 256 LEU A O 1
ATOM 1962 N N . LYS A 1 257 ? 21.336 9.200 -30.774 1.00 87.88 257 LYS A N 1
ATOM 1963 C CA . LYS A 1 257 ? 22.766 9.539 -30.896 1.00 87.88 257 LYS A CA 1
ATOM 1964 C C . LYS A 1 257 ? 23.612 8.300 -31.189 1.00 87.88 257 LYS A C 1
ATOM 1966 O O . LYS A 1 257 ? 24.506 8.357 -32.036 1.00 87.88 257 LYS A O 1
ATOM 1971 N N . GLN A 1 258 ? 23.324 7.175 -30.534 1.00 85.19 258 GLN A N 1
ATOM 1972 C CA . GLN A 1 258 ? 24.012 5.906 -30.785 1.00 85.19 258 GLN A CA 1
ATOM 1973 C C . GLN A 1 258 ? 23.735 5.372 -32.194 1.00 85.19 258 GLN A C 1
ATOM 1975 O O . GLN A 1 258 ? 24.676 5.000 -32.895 1.00 85.19 258 GLN A O 1
ATOM 1980 N N . LEU A 1 259 ? 22.479 5.407 -32.649 1.00 84.75 259 LEU A N 1
ATOM 1981 C CA . LEU A 1 259 ? 22.110 5.020 -34.013 1.00 84.75 259 LEU A CA 1
ATOM 1982 C C . LEU A 1 259 ? 22.778 5.913 -35.061 1.00 84.75 259 LEU A C 1
ATOM 1984 O O . LEU A 1 259 ? 23.305 5.409 -36.048 1.00 84.75 259 LEU A O 1
ATOM 1988 N N . GLN A 1 260 ? 22.825 7.224 -34.831 1.00 83.88 260 GLN A N 1
ATOM 1989 C CA . GLN A 1 260 ? 23.481 8.161 -35.739 1.00 83.88 260 GLN A CA 1
ATOM 1990 C C . GLN A 1 260 ? 25.000 7.942 -35.780 1.00 83.88 260 GLN A C 1
ATOM 1992 O O . GLN A 1 260 ? 25.619 8.045 -36.840 1.00 83.88 260 GLN A O 1
ATOM 1997 N N . LYS A 1 261 ? 25.621 7.615 -34.640 1.00 82.25 261 LYS A N 1
ATOM 1998 C CA . LYS A 1 261 ? 27.039 7.240 -34.585 1.00 82.25 261 LYS A CA 1
ATOM 1999 C C . LYS A 1 261 ? 27.289 5.945 -35.361 1.00 82.25 261 LYS A C 1
ATOM 2001 O O . LYS A 1 261 ? 28.205 5.917 -36.177 1.00 82.25 261 LYS A O 1
ATOM 2006 N N . ALA A 1 262 ? 26.447 4.929 -35.172 1.00 78.19 262 ALA A N 1
ATOM 2007 C CA . ALA A 1 262 ? 26.519 3.672 -35.910 1.00 78.19 262 ALA A CA 1
ATOM 2008 C C . ALA A 1 262 ? 26.333 3.877 -37.424 1.00 78.19 262 ALA A C 1
ATOM 2010 O O . ALA A 1 262 ? 27.102 3.328 -38.205 1.00 78.19 262 ALA A O 1
ATOM 2011 N N . GLU A 1 263 ? 25.392 4.729 -37.848 1.00 78.31 263 GLU A N 1
ATOM 2012 C CA . GLU A 1 263 ? 25.195 5.088 -39.258 1.00 78.31 263 GLU A CA 1
ATOM 2013 C C . GLU A 1 263 ? 26.436 5.777 -39.847 1.00 78.31 263 GLU A C 1
ATOM 2015 O O . GLU A 1 263 ? 26.862 5.444 -40.952 1.00 78.31 263 GLU A O 1
ATOM 2020 N N . ARG A 1 264 ? 27.058 6.719 -39.121 1.00 74.75 264 ARG A N 1
ATOM 2021 C CA . ARG A 1 264 ? 28.300 7.377 -39.573 1.00 74.75 264 ARG A CA 1
ATOM 2022 C C . ARG A 1 264 ? 29.449 6.379 -39.707 1.00 74.75 264 ARG A C 1
ATOM 2024 O O . ARG A 1 264 ? 30.160 6.419 -40.708 1.00 74.75 264 ARG A O 1
ATOM 2031 N N . THR A 1 265 ? 29.597 5.466 -38.749 1.00 70.00 265 THR A N 1
ATOM 2032 C CA . THR A 1 265 ? 30.598 4.393 -38.808 1.00 70.00 265 THR A CA 1
ATOM 2033 C C . THR A 1 265 ? 30.309 3.409 -39.949 1.00 70.00 265 THR A C 1
ATOM 2035 O O . THR A 1 265 ? 31.237 2.982 -40.628 1.00 70.00 265 THR A O 1
ATOM 2038 N N . GLN A 1 266 ? 29.037 3.113 -40.238 1.00 65.00 266 GLN A N 1
ATOM 2039 C CA . GLN A 1 266 ? 28.633 2.269 -41.367 1.00 65.00 266 GLN A CA 1
ATOM 2040 C C . GLN A 1 266 ? 28.871 2.952 -42.724 1.00 65.00 266 GLN A C 1
ATOM 2042 O O . GLN A 1 266 ? 29.340 2.304 -43.656 1.00 65.00 266 GLN A O 1
ATOM 2047 N N . LYS A 1 267 ? 28.602 4.261 -42.847 1.00 66.25 267 LYS A N 1
ATOM 2048 C CA . LYS A 1 267 ? 28.879 5.047 -44.068 1.00 66.25 267 LYS A CA 1
ATOM 2049 C C . LYS A 1 267 ? 30.373 5.204 -44.349 1.00 66.25 267 LYS A C 1
ATOM 2051 O O . LYS A 1 267 ? 30.761 5.277 -45.509 1.00 66.25 267 LYS A O 1
ATOM 2056 N N . GLN A 1 268 ? 31.207 5.216 -43.310 1.00 60.72 268 GLN A N 1
ATOM 2057 C CA . GLN A 1 268 ? 32.666 5.119 -43.436 1.00 60.72 268 GLN A CA 1
ATOM 2058 C C . GLN A 1 268 ? 33.160 3.684 -43.708 1.00 60.72 268 GLN A C 1
ATOM 2060 O O . GLN A 1 268 ? 34.366 3.456 -43.776 1.00 60.72 268 GLN A O 1
ATOM 2065 N N . GLY A 1 269 ? 32.245 2.720 -43.873 1.00 62.53 269 GLY A N 1
ATOM 2066 C CA . GLY A 1 269 ? 32.542 1.320 -44.149 1.00 62.53 269 GLY A CA 1
ATOM 2067 C C . GLY A 1 269 ? 33.332 1.078 -45.441 1.00 62.53 269 GLY A C 1
ATOM 2068 O O . GLY A 1 269 ? 33.494 1.954 -46.294 1.00 62.53 269 GLY A O 1
ATOM 2069 N N . GLY A 1 270 ? 33.818 -0.163 -45.571 1.00 61.34 270 GLY A N 1
ATOM 2070 C CA . GLY A 1 270 ? 34.933 -0.601 -46.425 1.00 61.34 270 GLY A CA 1
ATOM 2071 C C . GLY A 1 270 ? 34.924 -0.220 -47.910 1.00 61.34 270 GLY A C 1
ATOM 2072 O O . GLY A 1 270 ? 35.970 -0.318 -48.544 1.00 61.34 270 GLY A O 1
ATOM 2073 N N . MET A 1 271 ? 33.818 0.279 -48.467 1.00 61.59 271 MET A N 1
ATOM 2074 C CA . MET A 1 271 ? 33.771 0.788 -49.841 1.00 61.59 271 MET A CA 1
ATOM 2075 C C . MET A 1 271 ? 34.660 2.029 -50.028 1.00 61.59 271 MET A C 1
ATOM 2077 O O . MET A 1 271 ? 35.319 2.151 -51.056 1.00 61.59 271 MET A O 1
ATOM 2081 N N . VAL A 1 272 ? 34.754 2.907 -49.018 1.00 66.38 272 VAL A N 1
ATOM 2082 C CA . VAL A 1 272 ? 35.631 4.094 -49.073 1.00 66.38 272 VAL A CA 1
ATOM 2083 C C . VAL A 1 272 ? 37.105 3.710 -48.909 1.00 66.38 272 VAL A C 1
ATOM 2085 O O . VAL A 1 272 ? 37.950 4.255 -49.614 1.00 66.38 272 VAL A O 1
ATOM 2088 N N . MET A 1 273 ? 37.424 2.735 -48.046 1.00 66.06 273 MET A N 1
ATOM 2089 C CA . MET A 1 273 ? 38.793 2.205 -47.926 1.00 66.06 273 MET A CA 1
ATOM 2090 C C . MET A 1 273 ? 39.237 1.439 -49.179 1.00 66.06 273 MET A C 1
ATOM 2092 O O . MET A 1 273 ? 40.374 1.577 -49.613 1.00 66.06 273 MET A O 1
ATOM 2096 N N . CYS A 1 274 ? 38.360 0.640 -49.788 1.00 72.19 274 CYS A N 1
ATOM 2097 C CA . CYS A 1 274 ? 38.690 -0.079 -51.018 1.00 72.19 274 CYS A CA 1
ATOM 2098 C C . CYS A 1 274 ? 38.902 0.896 -52.187 1.00 72.19 274 CYS A C 1
ATOM 2100 O O . CYS A 1 274 ? 39.896 0.796 -52.907 1.00 72.19 274 CYS A O 1
ATOM 2102 N N . ALA A 1 275 ? 38.022 1.894 -52.324 1.00 80.06 275 ALA A N 1
ATOM 2103 C CA . ALA A 1 275 ? 38.161 2.932 -53.339 1.00 80.06 275 ALA A CA 1
ATOM 2104 C C . ALA A 1 275 ? 39.444 3.762 -53.155 1.00 80.06 275 ALA A C 1
ATOM 2106 O O . ALA A 1 275 ? 40.127 4.046 -54.138 1.00 80.06 275 ALA A O 1
ATOM 2107 N N . SER A 1 276 ? 39.821 4.114 -51.918 1.00 79.44 276 SER A N 1
ATOM 2108 C CA . SER A 1 276 ? 41.057 4.867 -51.671 1.00 79.44 276 SER A CA 1
ATOM 2109 C C . SER A 1 276 ? 42.316 4.059 -52.006 1.00 79.44 276 SER A C 1
ATOM 2111 O O . SER A 1 276 ? 43.237 4.603 -52.615 1.00 79.44 276 SER A O 1
ATOM 2113 N N . VAL A 1 277 ? 42.346 2.755 -51.704 1.00 85.69 277 VAL A N 1
ATOM 2114 C CA . VAL A 1 277 ? 43.464 1.863 -52.068 1.00 85.69 277 VAL A CA 1
ATOM 2115 C C . VAL A 1 277 ? 43.624 1.742 -53.589 1.00 85.69 277 VAL A C 1
ATOM 2117 O O . VAL A 1 277 ? 44.747 1.819 -54.091 1.00 85.69 277 VAL A O 1
ATOM 2120 N N . LEU A 1 278 ? 42.522 1.612 -54.340 1.00 87.25 278 LEU A N 1
ATOM 2121 C CA . LEU A 1 278 ? 42.564 1.531 -55.808 1.00 87.25 278 LEU A CA 1
ATOM 2122 C C . LEU A 1 278 ? 43.140 2.802 -56.449 1.00 87.25 278 LEU A C 1
ATOM 2124 O O . LEU A 1 278 ? 43.943 2.716 -57.381 1.00 87.25 278 LEU A O 1
ATOM 2128 N N . VAL A 1 279 ? 42.773 3.977 -55.930 1.00 90.81 279 VAL A N 1
ATOM 2129 C CA . VAL A 1 279 ? 43.289 5.264 -56.420 1.00 90.81 279 VAL A CA 1
ATOM 2130 C C . VAL A 1 279 ? 44.793 5.384 -56.166 1.00 90.81 279 VAL A C 1
ATOM 2132 O O . VAL A 1 279 ? 45.534 5.756 -57.075 1.00 90.81 279 VAL A O 1
ATOM 2135 N N . ILE A 1 280 ? 45.270 5.007 -54.974 1.00 91.94 280 ILE A N 1
ATOM 2136 C CA . ILE A 1 280 ? 46.702 5.044 -54.630 1.00 91.94 280 ILE A CA 1
ATOM 2137 C C . ILE A 1 280 ? 47.516 4.136 -55.564 1.00 91.94 280 ILE A C 1
ATOM 2139 O O . ILE A 1 280 ? 48.546 4.561 -56.085 1.00 91.94 280 ILE A O 1
ATOM 2143 N N . MET A 1 281 ? 47.037 2.920 -55.840 1.00 89.56 281 MET A N 1
ATOM 2144 C CA . MET A 1 281 ? 47.712 1.996 -56.762 1.00 89.56 281 MET A CA 1
ATOM 2145 C C . MET A 1 281 ? 47.816 2.548 -58.190 1.00 89.56 281 MET A C 1
ATOM 2147 O O . MET A 1 281 ? 48.854 2.385 -58.835 1.00 89.56 281 MET A O 1
ATOM 2151 N N . CYS A 1 282 ? 46.785 3.246 -58.677 1.00 92.19 282 CYS A N 1
ATOM 2152 C CA . CYS A 1 282 ? 46.838 3.905 -59.985 1.00 92.19 282 CYS A CA 1
ATOM 2153 C C . CYS A 1 282 ? 47.884 5.028 -60.020 1.00 92.19 282 CYS A C 1
ATOM 2155 O O . CYS A 1 282 ? 48.639 5.126 -60.987 1.00 92.19 282 CYS A O 1
ATOM 2157 N N . PHE A 1 283 ? 47.977 5.845 -58.965 1.00 94.44 283 PHE A N 1
ATOM 2158 C CA . PHE A 1 283 ? 48.999 6.892 -58.869 1.00 94.44 283 PHE A CA 1
ATOM 2159 C C . PHE A 1 283 ? 50.419 6.323 -58.873 1.00 94.44 283 PHE A C 1
ATOM 2161 O O . PHE A 1 283 ? 51.282 6.861 -59.563 1.00 94.44 283 PHE A O 1
ATOM 2168 N N . VAL A 1 284 ? 50.658 5.222 -58.154 1.00 93.81 284 VAL A N 1
ATOM 2169 C CA . VAL A 1 284 ? 51.966 4.546 -58.148 1.00 93.81 284 VAL A CA 1
ATOM 2170 C C . VAL A 1 284 ? 52.328 4.058 -59.552 1.00 93.81 284 VAL A C 1
ATOM 2172 O O . VAL A 1 284 ? 53.435 4.318 -60.017 1.00 93.81 284 VAL A O 1
ATOM 2175 N N . MET A 1 285 ? 51.394 3.421 -60.264 1.00 89.06 285 MET A N 1
ATOM 2176 C CA . MET A 1 285 ? 51.625 2.976 -61.644 1.00 89.06 285 MET A CA 1
ATOM 2177 C C . MET A 1 285 ? 51.929 4.139 -62.599 1.00 89.06 285 MET A C 1
ATOM 2179 O O . MET A 1 285 ? 52.851 4.042 -63.407 1.00 89.06 285 MET A O 1
ATOM 2183 N N . LEU A 1 286 ? 51.198 5.253 -62.490 1.00 93.00 286 LEU A N 1
ATOM 2184 C CA . LEU A 1 286 ? 51.445 6.448 -63.303 1.00 93.00 286 LEU A CA 1
ATOM 2185 C C . LEU A 1 286 ? 52.805 7.085 -62.996 1.00 93.00 286 LEU A C 1
ATOM 2187 O O . LEU A 1 286 ? 53.524 7.458 -63.919 1.00 93.00 286 LEU A O 1
ATOM 2191 N N . ALA A 1 287 ? 53.184 7.175 -61.721 1.00 92.38 287 ALA A N 1
ATOM 2192 C CA . ALA A 1 287 ? 54.485 7.700 -61.321 1.00 92.38 287 ALA A CA 1
ATOM 2193 C C . ALA A 1 287 ? 55.629 6.838 -61.871 1.00 92.38 287 ALA A C 1
ATOM 2195 O O . ALA A 1 287 ? 56.594 7.377 -62.406 1.00 92.38 287 ALA A O 1
ATOM 2196 N N . LEU A 1 288 ? 55.502 5.507 -61.805 1.00 91.12 288 LEU A N 1
ATOM 2197 C CA . LEU A 1 288 ? 56.481 4.587 -62.387 1.00 91.12 288 LEU A CA 1
ATOM 2198 C C . LEU A 1 288 ? 56.582 4.735 -63.910 1.00 91.12 288 LEU A C 1
ATOM 2200 O O . LEU A 1 288 ? 57.690 4.683 -64.437 1.00 91.12 288 LEU A O 1
ATOM 2204 N N . LEU A 1 289 ? 55.465 4.955 -64.613 1.00 88.69 289 LEU A N 1
ATOM 2205 C CA . LEU A 1 289 ? 55.476 5.227 -66.054 1.00 88.69 289 LEU A CA 1
ATOM 2206 C C . LEU A 1 289 ? 56.183 6.541 -66.388 1.00 88.69 289 LEU A C 1
ATOM 2208 O O . LEU A 1 289 ? 57.026 6.553 -67.273 1.00 88.69 289 LEU A O 1
ATOM 2212 N N . ILE A 1 290 ? 55.894 7.620 -65.660 1.00 91.81 290 ILE A N 1
ATOM 2213 C CA . ILE A 1 290 ? 56.536 8.923 -65.879 1.00 91.81 290 ILE A CA 1
ATOM 2214 C C . ILE A 1 290 ? 58.037 8.842 -65.585 1.00 91.81 290 ILE A C 1
ATOM 2216 O O . ILE A 1 290 ? 58.845 9.327 -66.368 1.00 91.81 290 ILE A O 1
ATOM 2220 N N . ILE A 1 291 ? 58.427 8.200 -64.481 1.00 90.56 291 ILE A N 1
ATOM 2221 C CA . ILE A 1 291 ? 59.840 7.998 -64.139 1.00 90.56 291 ILE A CA 1
ATOM 2222 C C . ILE A 1 291 ? 60.532 7.166 -65.220 1.00 90.56 291 ILE A C 1
ATOM 2224 O O . ILE A 1 291 ? 61.639 7.504 -65.624 1.00 90.56 291 ILE A O 1
ATOM 2228 N N . LYS A 1 292 ? 59.880 6.106 -65.712 1.00 89.00 292 LYS A N 1
ATOM 2229 C CA . LYS A 1 292 ? 60.406 5.291 -66.808 1.00 89.00 292 LYS A CA 1
ATOM 2230 C C . LYS A 1 292 ? 60.585 6.111 -68.087 1.00 89.00 292 LYS A C 1
ATOM 2232 O O . LYS A 1 292 ? 61.635 5.992 -68.691 1.00 89.00 292 LYS A O 1
ATOM 2237 N N . GLU A 1 293 ? 59.609 6.930 -68.467 1.00 89.31 293 GLU A N 1
ATOM 2238 C CA . GLU A 1 293 ? 59.658 7.778 -69.670 1.00 89.31 293 GLU A CA 1
ATOM 2239 C C . GLU A 1 293 ? 60.716 8.894 -69.577 1.00 89.31 293 GLU A C 1
ATOM 2241 O O . GLU A 1 293 ? 61.210 9.375 -70.585 1.00 89.31 293 GLU A O 1
ATOM 2246 N N . ILE A 1 294 ? 61.046 9.345 -68.363 1.00 89.44 294 ILE A N 1
ATOM 2247 C CA . ILE A 1 294 ? 62.055 10.391 -68.135 1.00 89.44 294 ILE A CA 1
ATOM 2248 C C . ILE A 1 294 ? 63.475 9.808 -68.056 1.00 89.44 294 ILE A C 1
ATOM 2250 O O . ILE A 1 294 ? 64.436 10.490 -68.405 1.00 89.44 294 ILE A O 1
ATOM 2254 N N . ILE A 1 295 ? 63.623 8.587 -67.531 1.00 80.56 295 ILE A N 1
ATOM 2255 C CA . ILE A 1 295 ? 64.926 7.942 -67.297 1.00 80.56 295 ILE A CA 1
ATOM 2256 C C . ILE A 1 295 ? 65.384 7.090 -68.490 1.00 80.56 295 ILE A C 1
ATOM 2258 O O . ILE A 1 295 ? 66.593 6.932 -68.671 1.00 80.56 295 ILE A O 1
ATOM 2262 N N . LEU A 1 296 ? 64.451 6.513 -69.255 1.00 62.12 296 LEU A N 1
ATOM 2263 C CA . LEU A 1 296 ? 64.721 5.686 -70.436 1.00 62.12 296 LEU A CA 1
ATOM 2264 C C . LEU A 1 296 ? 64.637 6.524 -71.716 1.00 62.12 296 LEU A C 1
ATOM 2266 O O . LEU A 1 296 ? 65.517 6.329 -72.583 1.00 62.12 296 LEU A O 1
#

InterPro domains:
  IPR000727 Target SNARE coiled-coil homology domain [PF05739] (236-286)
  IPR000727 Target SNARE coiled-coil homology domain [PS50192] (200-262)
  IPR000727 Target SNARE coiled-coil homology domain [SM00397] (195-262)
  IPR006011 Syntaxin, N-terminal domain [SM00503] (68-183)
  IPR010989 SNARE [SSF47661] (73-255)
  IPR045242 Syntaxin [PTHR19957] (82-281)